Protein 2OF3 (pdb70)

Organism: Caenorhabditis elegans (NCBI:txid6239)

InterPro domains:
  IPR011989 Armadillo-like helical [G3DSA:1.25.10.10] (9-237)
  IPR011989 Armadillo-like helical [G3DSA:1.25.10.10] (296-522)
  IPR011989 Armadillo-like helical [G3DSA:1.25.10.10] (602-867)
  IPR016024 Armadillo-type fold [SSF48371] (21-1162)
  IPR021133 HEAT, type 2 [PS50077] (179-217)
  IPR021133 HEAT, type 2 [PS50077] (464-502)
  IPR034085 TOG domain [SM01349] (5-248)
  IPR034085 TOG domain [SM01349] (291-530)
  IPR034085 TOG domain [SM01349] (636-871)
  IPR045110 XMAP215 [PTHR12609] (581-1414)
  IPR048491 XMAP215/Dis1/CLASP, TOG domain [PF21041] (24-217)
  IPR048491 XMAP215/Dis1/CLASP, TOG domain [PF21041] (309-521)
  IPR048491 XMAP215/Dis1/CLASP, TOG domain [PF21041] (648-842)

Structure (mmCIF, N/CA/C/O backbone):
data_2OF3
#
_entry.id   2OF3
#
_cell.length_a   54.130
_cell.length_b   54.130
_cell.length_c   116.530
_cell.angle_alpha   90.00
_cell.angle_beta   90.00
_cell.angle_gamma   90.00
#
_symmetry.space_group_name_H-M   'P 41'
#
loop_
_entity.id
_entity.type
_entity.pdbx_description
1 polymer ZYG-9
2 water water
#
loop_
_atom_site.group_PDB
_atom_site.id
_atom_site.type_symbol
_atom_site.label_atom_id
_atom_site.label_alt_id
_atom_site.label_comp_id
_atom_site.label_asym_id
_atom_site.label_entity_id
_atom_site.label_seq_id
_atom_site.pdbx_PDB_ins_code
_atom_site.Cartn_x
_atom_site.Cartn_y
_atom_site.Cartn_z
_atom_site.occupancy
_atom_site.B_iso_or_equiv
_atom_site.auth_seq_id
_atom_site.auth_comp_id
_atom_site.auth_asym_id
_atom_site.auth_atom_id
_atom_site.pdbx_PDB_model_num
ATOM 1 N N . ALA A 1 1 ? -17.976 23.753 65.760 1.00 70.93 602 ALA A N 1
ATOM 2 C CA . ALA A 1 1 ? -16.702 24.501 65.966 1.00 69.62 602 ALA A CA 1
ATOM 3 C C . ALA A 1 1 ? -15.573 23.871 65.108 1.00 67.33 602 ALA A C 1
ATOM 4 O O . ALA A 1 1 ? -15.561 22.642 64.944 1.00 67.90 602 ALA A O 1
ATOM 6 N N . GLU A 1 2 ? -14.652 24.675 64.548 1.00 64.01 603 GLU A N 1
ATOM 7 C CA . GLU A 1 2 ? -13.602 24.110 63.650 1.00 60.59 603 GLU A CA 1
ATOM 8 C C . GLU A 1 2 ? -12.305 23.626 64.316 1.00 56.64 603 GLU A C 1
ATOM 9 O O . GLU A 1 2 ? -11.689 24.308 65.165 1.00 56.85 603 GLU A O 1
ATOM 15 N N . LEU A 1 3 ? -11.917 22.417 63.918 1.00 51.38 604 LEU A N 1
ATOM 16 C CA . LEU A 1 3 ? -10.677 21.778 64.348 1.00 45.29 604 LEU A CA 1
ATOM 17 C C . LEU A 1 3 ? -9.495 22.615 63.869 1.00 41.60 604 LEU A C 1
ATOM 18 O O . LEU A 1 3 ? -9.458 23.088 62.716 1.00 41.05 604 LEU A O 1
ATOM 23 N N . LEU A 1 4 ? -8.530 22.806 64.753 1.00 37.15 605 LEU A N 1
ATOM 24 C CA . LEU A 1 4 ? -7.266 23.383 64.386 1.00 34.34 605 LEU A CA 1
ATOM 25 C C .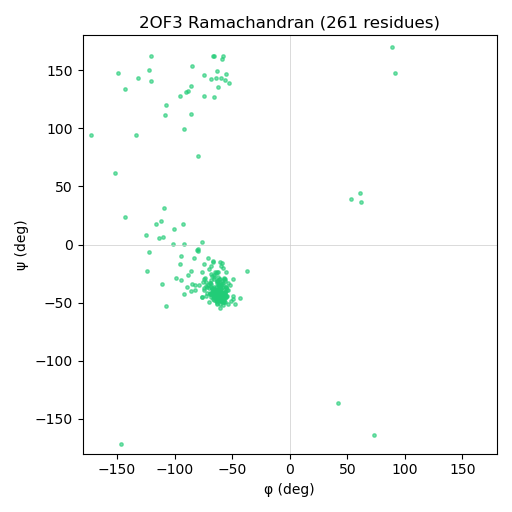 LEU A 1 4 ? -6.525 22.589 63.260 1.00 31.98 605 LEU A C 1
ATOM 26 O O . LEU A 1 4 ? -5.776 23.158 62.448 1.00 30.73 605 LEU A O 1
ATOM 31 N N . LEU A 1 5 ? -6.765 21.274 63.218 1.00 29.47 606 LEU A N 1
ATOM 32 C CA . LEU A 1 5 ? -6.066 20.349 62.335 1.00 26.52 606 LEU A CA 1
ATOM 33 C C . LEU A 1 5 ? -7.080 19.350 61.901 1.00 25.16 606 LEU A C 1
ATOM 34 O O . LEU A 1 5 ? -7.862 18.903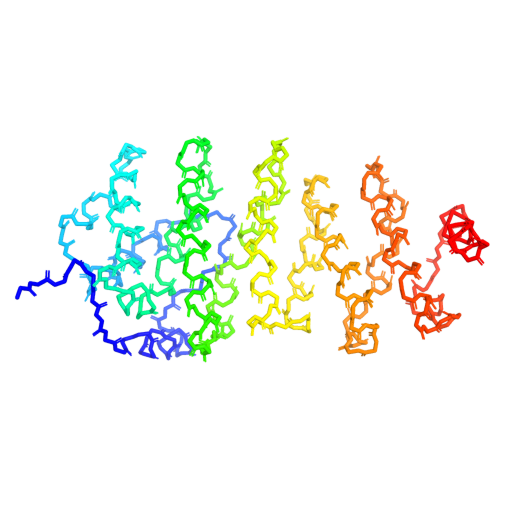 62.719 1.00 24.98 606 LEU A O 1
ATOM 39 N N . SER A 1 6 ? -7.136 19.047 60.604 1.00 23.43 607 SER A N 1
ATOM 40 C CA . SER A 1 6 ? -8.143 18.171 60.031 1.00 23.56 607 SER A CA 1
ATOM 41 C C . SER A 1 6 ? -8.208 16.736 60.601 1.00 24.49 607 SER A C 1
ATOM 42 O O . SER A 1 6 ? -7.247 16.210 61.165 1.00 23.41 607 SER A O 1
ATOM 45 N N . ASP A 1 7 ? -9.346 16.091 60.395 1.00 26.43 608 ASP A N 1
ATOM 46 C CA . ASP A 1 7 ? -9.503 14.693 60.699 1.00 28.85 608 ASP A CA 1
ATOM 47 C C . ASP A 1 7 ? -10.179 14.187 59.427 1.00 28.37 608 ASP A C 1
ATOM 48 O O . ASP A 1 7 ? -11.400 14.299 59.280 1.00 31.44 608 ASP A O 1
ATOM 53 N N . ASN A 1 8 ? -9.404 13.686 58.479 1.00 25.70 609 ASN A N 1
ATOM 54 C CA . ASN A 1 8 ? -9.930 13.143 57.231 1.00 23.79 609 ASN A CA 1
ATOM 55 C C . ASN A 1 8 ? -9.017 11.989 56.814 1.00 23.60 609 ASN A C 1
ATOM 56 O O . ASN A 1 8 ? -8.088 11.600 57.540 1.00 22.51 609 ASN A O 1
ATOM 61 N N . GLU A 1 9 ? -9.215 11.457 55.625 1.00 24.25 610 GLU A N 1
ATOM 62 C CA . GLU A 1 9 ? -8.370 10.372 55.153 1.00 24.77 610 GLU A CA 1
ATOM 63 C C . GLU A 1 9 ? -7.439 10.809 54.032 1.00 23.19 610 GLU A C 1
ATOM 64 O O . GLU A 1 9 ? -7.089 10.007 53.151 1.00 22.44 610 GLU A O 1
ATOM 70 N N . ASP A 1 10 ? -7.019 12.070 54.047 1.00 21.77 611 ASP A N 1
ATOM 71 C CA . ASP A 1 10 ? -6.134 12.554 52.964 1.00 20.81 611 ASP A CA 1
ATOM 72 C C . ASP A 1 10 ? -4.752 11.924 53.017 1.00 20.10 611 ASP A C 1
ATOM 73 O O . ASP A 1 10 ? -4.055 11.954 52.043 1.00 20.07 611 ASP A O 1
ATOM 78 N N . LYS A 1 11 ? -4.347 11.346 54.141 1.00 20.71 612 LYS A N 1
ATOM 79 C CA . LYS A 1 11 ? -3.116 10.523 54.172 1.00 22.04 612 LYS A CA 1
ATOM 80 C C . LYS A 1 11 ? -3.046 9.488 53.072 1.00 22.19 612 LYS A C 1
ATOM 81 O O . LYS A 1 11 ? -1.997 9.301 52.462 1.00 21.64 612 LYS A O 1
ATOM 87 N N . LYS A 1 12 ? -4.138 8.777 52.817 1.00 23.35 613 LYS A N 1
ATOM 88 C CA . LYS A 1 12 ? -4.134 7.800 51.714 1.00 25.09 613 LYS A CA 1
ATOM 89 C C . LYS A 1 12 ? -3.807 8.443 50.352 1.00 22.83 613 LYS A C 1
ATOM 90 O O . LYS A 1 12 ? -3.089 7.829 49.553 1.00 21.61 613 LYS A O 1
ATOM 96 N N . GLN A 1 13 ? -4.369 9.629 50.083 1.00 21.42 614 GLN A N 1
ATOM 97 C CA . GLN A 1 13 ? -4.104 10.403 48.885 1.00 21.05 614 GLN A CA 1
ATOM 98 C C . GLN A 1 13 ? -2.623 10.855 48.826 1.00 19.38 614 GLN A C 1
ATOM 99 O O . GLN A 1 13 ? -2.022 10.787 47.774 1.00 19.43 614 GLN A O 1
ATOM 105 N N . ARG A 1 14 ? -2.031 11.259 49.947 1.00 19.43 615 ARG A N 1
ATOM 106 C CA . ARG A 1 14 ? -0.611 11.662 49.987 1.00 19.18 615 ARG A CA 1
ATOM 107 C C . ARG A 1 14 ? 0.309 10.492 49.728 1.00 19.62 615 ARG A C 1
ATOM 108 O O . ARG A 1 14 ? 1.271 10.667 48.949 1.00 19.76 615 ARG A O 1
ATOM 116 N N . ILE A 1 15 ? 0.032 9.326 50.336 1.00 18.71 616 ILE A N 1
ATOM 117 C CA . ILE A 1 15 ? 0.820 8.114 50.101 1.00 20.75 616 ILE A CA 1
ATOM 118 C C . ILE A 1 15 ? 0.736 7.693 48.627 1.00 21.26 616 ILE A C 1
ATOM 119 O O . ILE A 1 15 ? 1.742 7.391 47.988 1.00 21.51 616 ILE A O 1
ATOM 124 N N . LYS A 1 16 ? -0.462 7.682 48.084 1.00 21.40 617 LYS A N 1
ATOM 125 C CA . LYS A 1 16 ? -0.635 7.347 46.680 1.00 22.31 617 LYS A CA 1
ATOM 126 C C . LYS A 1 16 ? 0.085 8.321 45.730 1.00 22.16 617 LYS A C 1
ATOM 127 O O . LYS A 1 16 ? 0.743 7.864 44.801 1.00 21.57 617 LYS A O 1
ATOM 133 N N . GLU A 1 17 ? -0.017 9.640 45.956 1.00 20.76 618 GLU A N 1
ATOM 134 C CA . GLU A 1 17 ? 0.668 10.635 45.118 1.00 20.78 618 GLU A CA 1
ATOM 135 C C . GLU A 1 17 ? 2.170 10.461 45.170 1.00 20.02 618 GLU A C 1
ATOM 136 O O . GLU A 1 17 ? 2.810 10.590 44.151 1.00 20.17 618 GLU A O 1
ATOM 142 N N . GLU A 1 18 ? 2.743 10.107 46.326 1.00 18.75 619 GLU A N 1
ATOM 143 C CA . GLU A 1 18 ? 4.179 9.842 46.421 1.00 19.32 619 GLU A CA 1
ATOM 144 C C . GLU A 1 18 ? 4.563 8.593 45.591 1.00 18.81 619 GLU A C 1
ATOM 145 O O . GLU A 1 18 ? 5.583 8.593 44.855 1.00 17.79 619 GLU A O 1
ATOM 151 N N . LYS A 1 19 ? 3.756 7.532 45.705 1.00 19.10 620 LYS A N 1
ATOM 152 C CA . LYS A 1 19 ? 4.014 6.320 44.900 1.00 19.88 620 LYS A CA 1
ATOM 153 C C . LYS A 1 19 ? 3.894 6.584 43.379 1.00 19.79 620 LYS A C 1
ATOM 154 O O . LYS A 1 19 ? 4.602 5.941 42.553 1.00 20.29 620 LYS A O 1
ATOM 160 N N . GLN A 1 20 ? 3.016 7.508 43.015 1.00 19.12 621 GLN A N 1
ATOM 161 C CA . GLN A 1 20 ? 2.807 7.969 41.638 1.00 20.52 621 GLN A CA 1
ATOM 162 C C . GLN A 1 20 ? 3.882 8.902 41.150 1.00 21.56 621 GLN A C 1
ATOM 163 O O . GLN A 1 20 ? 3.813 9.340 39.987 1.00 22.44 621 GLN A O 1
ATOM 169 N N . LEU A 1 21 ? 4.890 9.153 41.997 1.00 20.76 622 LEU A N 1
ATOM 170 C CA . LEU A 1 21 ? 6.007 10.068 41.713 1.00 22.21 622 LEU A CA 1
ATOM 171 C C . LEU A 1 21 ? 5.525 11.481 41.490 1.00 21.82 622 LEU A C 1
ATOM 172 O O . LEU A 1 21 ? 6.088 12.226 40.679 1.00 24.45 622 LEU A O 1
ATOM 177 N N . LYS A 1 22 ? 4.511 11.869 42.248 1.00 21.35 623 LYS A N 1
ATOM 178 C CA . LYS A 1 22 ? 3.936 13.181 42.173 1.00 21.90 623 LYS A CA 1
ATOM 179 C C . LYS A 1 22 ? 4.175 13.984 43.462 1.00 21.49 623 LYS A C 1
ATOM 180 O O . LYS A 1 22 ? 3.632 15.079 43.636 1.00 22.32 623 LYS A O 1
ATOM 186 N N . LEU A 1 23 ? 4.948 13.409 44.380 1.00 21.33 624 LEU A N 1
ATOM 187 C CA . LEU A 1 23 ? 5.508 14.128 45.525 1.00 20.97 624 LEU A CA 1
ATOM 188 C C . LEU A 1 23 ? 6.969 13.791 45.587 1.00 21.02 624 LEU A C 1
ATOM 189 O O . LEU A 1 23 ? 7.353 12.643 45.299 1.00 21.57 624 LEU A O 1
ATOM 194 N N . VAL A 1 24 ? 7.798 14.770 45.962 1.00 21.58 625 VAL A N 1
ATOM 195 C CA . VAL A 1 24 ? 9.218 14.544 46.141 1.00 21.49 625 VAL A CA 1
ATOM 196 C C . VAL A 1 24 ? 9.406 13.769 47.444 1.00 22.03 625 VAL A C 1
ATOM 197 O O . VAL A 1 24 ? 8.641 13.976 48.422 1.00 21.12 625 VAL A O 1
ATOM 201 N N . LYS A 1 25 ? 10.413 12.901 47.452 1.00 20.00 626 LYS A N 1
ATOM 202 C CA . LYS A 1 25 ? 10.635 11.972 48.546 1.00 20.00 626 LYS A CA 1
ATOM 203 C C . LYS A 1 25 ? 11.450 12.627 49.652 1.00 20.00 626 LYS A C 1
ATOM 204 O O . LYS A 1 25 ? 12.434 13.321 49.395 1.00 23.57 626 LYS A O 1
ATOM 210 N N . TRP A 1 26 ? 11.022 12.394 50.884 1.00 22.71 627 TRP A N 1
ATOM 211 C CA . TRP A 1 26 ? 11.607 13.018 52.053 1.00 22.01 627 TRP A CA 1
ATOM 212 C C . TRP A 1 26 ? 12.892 12.261 52.400 1.00 22.39 627 TRP A C 1
ATOM 213 O O . TRP A 1 26 ? 12.944 11.418 53.327 1.00 23.39 627 TRP A O 1
ATOM 224 N N . ASN A 1 27 ? 13.940 12.525 51.622 1.00 23.21 628 ASN A N 1
ATOM 225 C CA . ASN A 1 27 ? 15.171 11.716 51.683 1.00 24.01 628 ASN A CA 1
ATOM 226 C C . ASN A 1 27 ? 16.410 12.589 51.487 1.00 24.25 628 ASN A C 1
ATOM 227 O O . ASN A 1 27 ? 17.468 12.084 51.101 1.00 25.32 628 ASN A O 1
ATOM 232 N N . PHE A 1 28 ? 16.275 13.880 51.779 1.00 24.67 629 PHE A N 1
ATOM 233 C CA . PHE A 1 28 ? 17.371 14.827 51.705 1.00 26.20 629 PHE A CA 1
ATOM 234 C C . PHE A 1 28 ? 18.479 14.564 52.733 1.00 27.92 629 PHE A C 1
ATOM 235 O O . PHE A 1 28 ? 18.265 13.888 53.732 1.00 28.24 629 PHE A O 1
ATOM 243 N N . GLN A 1 29 ? 19.652 15.143 52.505 1.00 29.61 630 GLN A N 1
ATOM 244 C CA . GLN A 1 29 ? 20.721 15.099 53.462 1.00 30.88 630 GLN A CA 1
ATOM 245 C C . GLN A 1 29 ? 20.513 16.221 54.446 1.00 30.36 630 GLN A C 1
ATOM 246 O O . GLN A 1 29 ? 20.879 16.112 55.605 1.00 28.99 630 GLN A O 1
ATOM 252 N N . ALA A 1 30 ? 19.969 17.329 53.960 1.00 30.46 631 ALA A N 1
ATOM 253 C CA . ALA A 1 30 ? 19.620 18.463 54.794 1.00 30.33 631 ALA A CA 1
ATOM 254 C C . ALA A 1 30 ? 18.415 19.090 54.100 1.00 29.70 631 ALA A C 1
ATOM 255 O O . ALA A 1 30 ? 18.305 18.992 52.876 1.00 30.00 631 ALA A O 1
ATOM 257 N N . PRO A 1 31 ? 17.482 19.681 54.868 1.00 28.99 632 PRO A N 1
ATOM 258 C CA . PRO A 1 31 ? 16.234 20.210 54.259 1.00 28.55 632 PRO A CA 1
ATOM 259 C C . PRO A 1 31 ? 16.508 21.224 53.142 1.00 29.27 632 PRO A C 1
ATOM 260 O O . PRO A 1 31 ? 17.454 21.991 53.242 1.00 28.56 632 PRO A O 1
ATOM 264 N N . THR A 1 32 ? 15.719 21.197 52.072 1.00 28.80 633 THR A N 1
ATOM 265 C CA . THR A 1 32 ? 15.871 22.137 50.963 1.00 27.86 633 THR A CA 1
ATOM 266 C C . THR A 1 32 ? 14.581 22.932 50.804 1.00 27.71 633 THR A C 1
ATOM 267 O O . THR A 1 32 ? 13.525 22.531 51.325 1.00 27.69 633 THR A O 1
ATOM 271 N N . ASP A 1 33 ? 14.628 24.063 50.102 1.00 26.09 634 ASP A N 1
ATOM 272 C CA . ASP A 1 33 ? 13.428 24.883 49.912 1.00 25.65 634 ASP A CA 1
ATOM 273 C C . ASP A 1 33 ? 12.344 24.033 49.285 1.00 24.32 634 ASP A C 1
ATOM 274 O O . ASP A 1 33 ? 11.178 24.178 49.629 1.00 23.47 634 ASP A O 1
ATOM 279 N N . GLU A 1 34 ? 12.717 23.152 48.369 1.00 23.68 635 GLU A N 1
ATOM 280 C CA . GLU A 1 34 ? 11.720 22.335 47.672 1.00 24.73 635 GLU A CA 1
ATOM 281 C C . GLU A 1 34 ? 10.879 21.432 48.597 1.00 22.70 635 GLU A C 1
ATOM 282 O O . GLU A 1 34 ? 9.659 21.292 48.437 1.00 21.37 635 GLU A O 1
ATOM 288 N N . HIS A 1 35 ? 11.552 20.795 49.554 1.00 22.18 636 HIS A N 1
ATOM 289 C CA . HIS A 1 35 ? 10.886 19.927 50.521 1.00 21.10 636 HIS A CA 1
ATOM 290 C C . HIS A 1 35 ? 9.999 20.745 51.485 1.00 21.46 636 HIS A C 1
ATOM 291 O O . HIS A 1 35 ? 8.865 20.366 51.743 1.00 20.50 636 HIS A O 1
ATOM 298 N N . ILE A 1 36 ? 10.514 21.862 52.002 1.00 22.19 637 ILE A N 1
ATOM 299 C CA . ILE A 1 36 ? 9.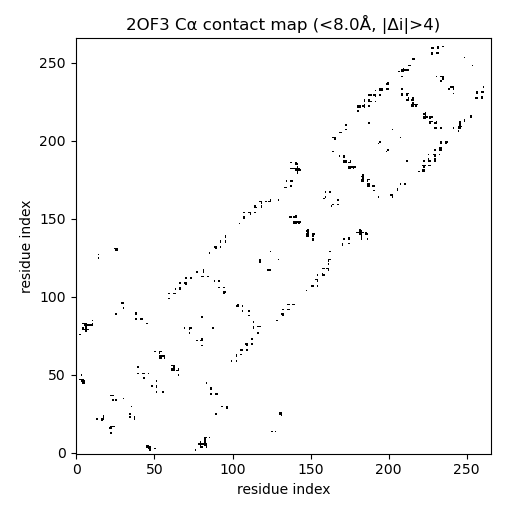750 22.709 52.910 1.00 23.14 637 ILE A CA 1
ATOM 300 C C . ILE A 1 36 ? 8.516 23.263 52.215 1.00 22.46 637 ILE A C 1
ATOM 301 O O . ILE A 1 36 ? 7.435 23.275 52.819 1.00 21.82 637 ILE A O 1
ATOM 306 N N . SER A 1 37 ? 8.654 23.721 50.966 1.00 21.39 638 SER A N 1
ATOM 307 C CA . SER A 1 37 ? 7.451 24.288 50.258 1.00 21.89 638 SER A CA 1
ATOM 308 C C . SER A 1 37 ? 6.421 23.202 50.031 1.00 20.45 638 SER A C 1
ATOM 309 O O . SER A 1 37 ? 5.221 23.493 50.104 1.00 19.98 638 SER A O 1
ATOM 312 N N . GLN A 1 38 ? 6.869 21.981 49.696 1.00 19.03 639 GLN A N 1
ATOM 313 C CA . GLN A 1 38 ? 5.907 20.875 49.480 1.00 18.50 639 GLN A CA 1
ATOM 314 C C . GLN A 1 38 ? 5.156 20.598 50.798 1.00 17.96 639 GLN A C 1
ATOM 315 O O . GLN A 1 38 ? 3.926 20.445 50.806 1.00 17.95 639 GLN A O 1
ATOM 321 N N . LEU A 1 39 ? 5.893 20.488 51.895 1.00 18.54 640 LEU A N 1
ATOM 322 C CA . LEU A 1 39 ? 5.250 20.253 53.195 1.00 19.60 640 LEU A CA 1
ATOM 323 C C . LEU A 1 39 ? 4.269 21.336 53.570 1.00 20.18 640 LEU A C 1
ATOM 324 O O . LEU A 1 39 ? 3.162 21.055 54.034 1.00 19.68 640 LEU A O 1
ATOM 329 N N . GLN A 1 40 ? 4.661 22.596 53.358 1.00 21.01 641 GLN A N 1
ATOM 330 C CA . GLN A 1 40 ? 3.777 23.719 53.647 1.00 22.90 641 GLN A CA 1
ATOM 331 C C . GLN A 1 40 ? 2.496 23.723 52.826 1.00 21.68 641 GLN A C 1
ATOM 332 O O . GLN A 1 40 ? 1.460 24.011 53.346 1.00 22.90 641 GLN A O 1
ATOM 338 N N . THR A 1 41 ? 2.549 23.371 51.543 1.00 22.32 642 THR A N 1
ATOM 339 C CA . THR A 1 41 ? 1.362 23.173 50.706 1.00 21.31 642 THR A CA 1
ATOM 340 C C . THR A 1 41 ? 0.506 22.044 51.226 1.00 20.94 642 THR A C 1
ATOM 341 O O . THR A 1 41 ? -0.708 22.203 51.324 1.00 21.70 642 THR A O 1
ATOM 345 N N . LEU A 1 42 ? 1.102 20.908 51.559 1.00 20.73 643 LEU A N 1
ATOM 346 C CA . LEU A 1 42 ? 0.298 19.746 52.039 1.00 21.14 643 LEU A CA 1
ATOM 347 C C . LEU A 1 42 ? -0.352 20.059 53.396 1.00 20.85 643 LEU A C 1
ATOM 348 O O . LEU A 1 42 ? -1.527 19.745 53.643 1.00 21.21 643 LEU A O 1
ATOM 353 N N . LEU A 1 43 ? 0.406 20.673 54.280 1.00 20.68 644 LEU A N 1
ATOM 354 C CA . LEU A 1 43 ? -0.136 20.989 55.601 1.00 21.50 644 LEU A CA 1
ATOM 355 C C . LEU A 1 43 ? -1.156 22.152 55.521 1.00 21.75 644 LEU A C 1
ATOM 356 O O . LEU A 1 43 ? -2.142 22.181 56.281 1.00 20.17 644 LEU A O 1
ATOM 361 N N . GLY A 1 44 ? -0.939 23.080 54.575 1.00 20.86 645 GLY A N 1
ATOM 362 C CA . GLY A 1 44 ? -1.905 24.142 54.326 1.00 21.35 645 GLY A CA 1
ATOM 363 C C . GLY A 1 44 ? -3.283 23.657 53.982 1.00 22.85 645 GLY A C 1
ATOM 364 O O . GLY A 1 44 ? -4.265 24.342 54.287 1.00 24.44 645 GLY A O 1
ATOM 365 N N . ASN A 1 45 ? -3.386 22.474 53.380 1.00 22.12 646 ASN A N 1
ATOM 366 C CA . ASN A 1 45 ? -4.693 21.883 53.072 1.00 22.82 646 ASN A CA 1
ATOM 367 C C . ASN A 1 45 ? -5.343 21.224 54.297 1.00 22.33 646 ASN A C 1
ATOM 368 O O . ASN A 1 45 ? -6.479 20.741 54.196 1.00 23.17 646 ASN A O 1
ATOM 373 N N . GLN A 1 46 ? -4.639 21.187 55.437 1.00 22.77 647 GLN A N 1
ATOM 374 C CA . GLN A 1 46 ? -5.081 20.429 56.649 1.00 22.45 647 GLN A CA 1
ATOM 375 C C . GLN A 1 46 ? -5.212 21.248 57.950 1.00 22.94 647 GLN A C 1
ATOM 376 O O . GLN A 1 46 ? -5.941 20.874 58.851 1.00 23.30 647 GLN A O 1
ATOM 382 N N . ALA A 1 47 ? -4.511 22.373 58.023 1.00 23.87 648 ALA A N 1
ATOM 383 C CA . ALA A 1 47 ? -4.340 23.164 59.222 1.00 24.80 648 ALA A CA 1
ATOM 384 C C . ALA A 1 47 ? -4.872 24.599 59.018 1.00 26.36 648 ALA A C 1
ATOM 385 O O . ALA A 1 47 ? -4.655 25.222 57.978 1.00 25.91 648 ALA A O 1
ATOM 387 N N . LYS A 1 48 ? -5.516 25.133 60.053 1.00 28.51 649 LYS A N 1
ATOM 388 C CA . LYS A 1 48 ? -5.845 26.564 60.139 1.00 31.51 649 LYS A CA 1
ATOM 389 C C . LYS A 1 48 ? -4.605 27.487 59.979 1.00 30.58 649 LYS A C 1
ATOM 390 O O . LYS A 1 48 ? -3.489 27.183 60.457 1.00 29.24 649 LYS A O 1
ATOM 396 N N . VAL A 1 49 ? -4.824 28.659 59.380 1.00 31.10 650 VAL A N 1
ATOM 397 C CA . VAL A 1 49 ? -3.711 29.550 59.082 1.00 31.77 650 VAL A CA 1
ATOM 398 C C . VAL A 1 49 ? -2.994 29.987 60.330 1.00 30.83 650 VAL A C 1
ATOM 399 O O . VAL A 1 49 ? -1.791 30.212 60.279 1.00 31.49 650 VAL A O 1
ATOM 403 N N . SER A 1 50 ? -3.679 30.084 61.473 1.00 30.10 651 SER A N 1
ATOM 404 C CA . SER A 1 50 ? -2.947 30.479 62.702 1.00 29.87 651 SER A CA 1
ATOM 405 C C . SER A 1 50 ? -1.991 29.430 63.170 1.00 29.24 651 SER A C 1
ATOM 406 O O . SER A 1 50 ? -0.920 29.774 63.674 1.00 29.64 651 SER A O 1
ATOM 409 N N . LEU A 1 51 ? -2.340 28.139 63.030 1.00 28.32 652 LEU A N 1
ATOM 410 C CA . LEU A 1 51 ? -1.307 27.084 63.224 1.00 27.09 652 LEU A CA 1
ATOM 411 C C . LEU A 1 51 ? -0.228 27.142 62.149 1.00 26.02 652 LEU A C 1
ATOM 412 O O . LEU A 1 51 ? 0.964 27.067 62.454 1.00 25.39 652 LEU A O 1
ATOM 417 N N . MET A 1 52 ? -0.635 27.303 60.890 1.00 26.39 653 MET A N 1
ATOM 418 C CA . MET A 1 52 ? 0.328 27.431 59.790 1.00 27.00 653 MET A CA 1
ATOM 419 C C . MET A 1 52 ? 1.339 28.547 59.996 1.00 29.18 653 MET A C 1
ATOM 420 O O . MET A 1 52 ? 2.555 28.362 59.715 1.00 29.22 653 MET A O 1
ATOM 425 N N . SER A 1 53 ? 0.871 29.729 60.442 1.00 29.77 654 SER A N 1
ATOM 426 C CA . SER A 1 53 ? 1.801 30.854 60.714 1.00 31.76 654 SER A CA 1
ATOM 427 C C . SER A 1 53 ? 2.824 30.522 61.744 1.00 31.15 654 SER A C 1
ATOM 428 O O . SER A 1 53 ? 3.943 30.993 61.641 1.00 32.43 654 SER A O 1
ATOM 431 N N . GLN A 1 54 ? 2.465 29.711 62.747 1.00 32.05 655 GLN A N 1
ATOM 432 C CA . GLN A 1 54 ? 3.452 29.333 63.779 1.00 32.18 655 GLN A CA 1
ATOM 433 C C . GLN A 1 54 ? 4.423 28.281 63.255 1.00 31.59 655 GLN A C 1
ATOM 434 O O . GLN A 1 54 ? 5.642 28.369 63.470 1.00 32.05 655 GLN A O 1
ATOM 440 N N . LEU A 1 55 ? 3.858 27.275 62.583 1.00 30.03 656 LEU A N 1
ATOM 441 C CA . LEU A 1 55 ? 4.624 26.152 62.034 1.00 30.09 656 LEU A CA 1
ATOM 442 C C . LEU A 1 55 ? 5.713 26.638 61.110 1.00 30.52 656 LEU A C 1
ATOM 443 O O . LEU A 1 55 ? 6.812 26.125 61.138 1.00 30.06 656 LEU A O 1
ATOM 448 N N . PHE A 1 56 ? 5.451 27.626 60.287 1.00 32.02 657 PHE A N 1
ATOM 449 C CA . PHE A 1 56 ? 6.461 28.080 59.360 1.00 34.59 657 PHE A CA 1
ATOM 450 C C . PHE A 1 56 ? 7.058 29.477 59.581 1.00 38.63 657 PHE A C 1
ATOM 451 O O . PHE A 1 56 ? 7.615 30.065 58.691 1.00 37.89 657 PHE A O 1
ATOM 459 N N . HIS A 1 57 ? 6.925 29.993 60.784 1.00 42.97 658 HIS A N 1
ATOM 460 C CA . HIS A 1 57 ? 7.834 30.995 61.303 1.00 47.53 658 HIS A CA 1
ATOM 461 C C . HIS A 1 57 ? 9.249 30.559 61.335 1.00 49.71 658 HIS A C 1
ATOM 462 O O . HIS A 1 57 ? 9.553 29.403 61.292 1.00 52.39 658 HIS A O 1
ATOM 469 N N . LYS A 1 58 ? 10.115 31.530 61.439 1.00 51.91 659 LYS A N 1
ATOM 470 C CA . LYS A 1 58 ? 11.511 31.384 61.805 1.00 53.68 659 LYS A CA 1
ATOM 471 C C . LYS A 1 58 ? 11.711 31.092 63.283 1.00 54.31 659 LYS A C 1
ATOM 472 O O . LYS A 1 58 ? 12.658 30.437 63.671 1.00 55.15 659 LYS A O 1
ATOM 478 N N . ASP A 1 59 ? 10.790 31.570 64.093 1.00 54.16 660 ASP A N 1
ATOM 479 C CA . ASP A 1 59 ? 11.077 32.023 65.407 1.00 53.53 660 ASP A CA 1
ATOM 480 C C . ASP A 1 59 ? 10.881 30.859 66.344 1.00 52.67 660 ASP A C 1
ATOM 481 O O . ASP A 1 59 ? 9.805 30.522 66.744 1.00 52.45 660 ASP A O 1
ATOM 486 N N . PHE A 1 60 ? 11.964 30.230 66.710 1.00 52.07 661 PHE A N 1
ATOM 487 C CA . PHE A 1 60 ? 11.830 29.014 67.527 1.00 50.76 661 PHE A CA 1
ATOM 488 C C . PHE A 1 60 ? 10.674 29.190 68.512 1.00 49.25 661 PHE A C 1
ATOM 489 O O . PHE A 1 60 ? 10.103 28.184 68.990 1.00 48.96 661 PHE A O 1
ATOM 497 N N . LYS A 1 61 ? 10.342 30.467 68.800 1.00 46.56 662 LYS A N 1
ATOM 498 C CA . LYS A 1 61 ? 9.391 30.814 69.863 1.00 44.05 662 LYS A CA 1
ATOM 499 C C . LYS A 1 61 ? 8.030 30.291 69.469 1.00 41.20 662 LYS A C 1
ATOM 500 O O . LYS A 1 61 ? 7.192 30.032 70.310 1.00 41.04 662 LYS A O 1
ATOM 506 N N . GLN A 1 62 ? 7.757 30.180 68.186 1.00 39.66 663 GLN A N 1
ATOM 507 C CA . GLN A 1 62 ? 6.507 30.506 67.555 1.00 37.39 663 GLN A CA 1
ATOM 508 C C . GLN A 1 62 ? 6.269 28.963 67.283 1.00 34.91 663 GLN A C 1
ATOM 509 O O . GLN A 1 62 ? 5.145 28.448 67.314 1.00 33.24 663 GLN A O 1
ATOM 515 N N . HIS A 1 63 ? 7.367 28.238 67.038 1.00 32.78 664 HIS A N 1
ATOM 516 C CA . HIS A 1 63 ? 7.346 26.751 67.015 1.00 31.85 664 HIS A CA 1
ATOM 517 C C . HIS A 1 63 ? 6.878 26.147 68.336 1.00 31.60 664 HIS A C 1
ATOM 518 O O . HIS A 1 63 ? 6.121 25.193 68.322 1.00 32.51 664 HIS A O 1
ATOM 525 N N . LEU A 1 64 ? 7.328 26.676 69.476 1.00 31.44 665 LEU A N 1
ATOM 526 C CA . LEU A 1 64 ? 6.897 26.175 70.791 1.00 30.72 665 LEU A CA 1
ATOM 527 C C . LEU A 1 64 ? 5.423 26.350 70.938 1.00 29.41 665 LEU A C 1
ATOM 528 O O . LEU A 1 64 ? 4.779 25.533 71.558 1.00 29.54 665 LEU A O 1
ATOM 533 N N . ALA A 1 65 ? 4.880 27.413 70.354 1.00 29.17 666 ALA A N 1
ATOM 534 C CA . ALA A 1 65 ? 3.440 27.681 70.457 1.00 28.75 666 ALA A CA 1
ATOM 535 C C . ALA A 1 65 ? 2.665 26.679 69.624 1.00 27.99 666 ALA A C 1
ATOM 536 O O . ALA A 1 65 ? 1.593 26.188 70.041 1.00 28.24 666 ALA A O 1
ATOM 538 N N . ALA A 1 66 ? 3.179 26.381 68.428 1.00 27.10 667 ALA A N 1
ATOM 539 C CA . ALA A 1 66 ? 2.565 25.364 67.587 1.00 25.87 667 ALA A CA 1
ATOM 540 C C . ALA A 1 66 ? 2.637 24.005 68.307 1.00 25.66 667 ALA A C 1
ATOM 541 O O . ALA A 1 66 ? 1.641 23.285 68.382 1.00 25.62 667 ALA A O 1
ATOM 543 N N . LEU A 1 67 ? 3.799 23.649 68.848 1.00 25.35 668 LEU A N 1
ATOM 544 C CA . LEU A 1 67 ? 3.961 22.392 69.573 1.00 26.33 668 LEU A CA 1
ATOM 545 C C . LEU A 1 67 ? 2.983 22.180 70.764 1.00 27.72 668 LEU A C 1
ATOM 546 O O . LEU A 1 67 ? 2.461 21.065 70.979 1.00 26.41 668 LEU A O 1
ATOM 551 N N . ASP A 1 68 ? 2.753 23.249 71.529 1.00 28.32 669 ASP A N 1
ATOM 552 C CA . ASP A 1 68 ? 1.801 23.236 72.611 1.00 30.07 669 ASP A CA 1
ATOM 553 C C . ASP A 1 68 ? 0.361 22.970 72.118 1.00 29.53 669 ASP A C 1
ATOM 554 O O . ASP A 1 68 ? -0.362 22.133 72.662 1.00 29.99 669 ASP A O 1
ATOM 559 N N . SER A 1 69 ? -0.063 23.672 71.074 1.00 29.27 670 SER A N 1
ATOM 560 C CA . SER A 1 69 ? -1.356 23.421 70.487 1.00 29.69 670 SER A CA 1
ATOM 561 C C . SER A 1 69 ? -1.455 21.981 69.996 1.00 28.52 670 SER A C 1
ATOM 562 O O . SER A 1 69 ? -2.524 21.367 70.101 1.00 29.35 670 SER A O 1
ATOM 565 N N . LEU A 1 70 ? -0.379 21.476 69.391 1.00 26.37 671 LEU A N 1
ATOM 566 C CA . LEU A 1 70 ? -0.431 20.144 68.748 1.00 25.35 671 LEU A CA 1
ATOM 567 C C . LEU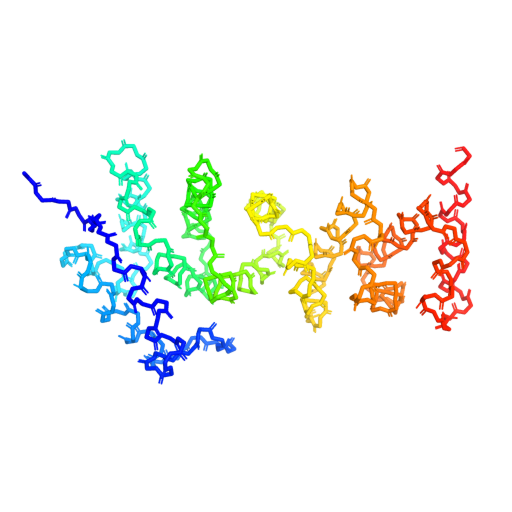 A 1 70 ? -0.467 19.068 69.831 1.00 25.22 671 LEU A C 1
ATOM 568 O O . LEU A 1 70 ? -1.252 18.091 69.746 1.00 25.22 671 LEU A O 1
ATOM 573 N N . VAL A 1 71 ? 0.377 19.233 70.855 1.00 27.32 672 VAL A N 1
ATOM 574 C CA . VAL A 1 71 ? 0.402 18.261 71.982 1.00 29.25 672 VAL A CA 1
ATOM 575 C C . VAL A 1 71 ? -0.968 18.189 72.690 1.00 29.62 672 VAL A C 1
ATOM 576 O O . VAL A 1 71 ? -1.442 17.099 72.998 1.00 29.60 672 VAL A O 1
ATOM 580 N N . ARG A 1 72 ? -1.642 19.330 72.838 1.00 30.56 673 ARG A N 1
ATOM 581 C CA . ARG A 1 72 ? -2.978 19.358 73.453 1.00 31.71 673 ARG A CA 1
ATOM 582 C C . ARG A 1 72 ? -4.051 18.642 72.663 1.00 30.67 673 ARG A C 1
ATOM 583 O O . ARG A 1 72 ? -5.034 18.152 73.273 1.00 30.85 673 ARG A O 1
ATOM 591 N N . LEU A 1 73 ? -3.894 18.537 71.328 1.00 28.78 674 LEU A N 1
ATOM 592 C CA . LEU A 1 73 ? -4.848 17.755 70.514 1.00 26.85 674 LEU A CA 1
ATOM 593 C C . LEU A 1 73 ? -4.883 16.295 70.873 1.00 25.64 674 LEU A C 1
ATOM 594 O O . LEU A 1 73 ? -5.876 15.648 70.682 1.00 25.55 674 LEU A O 1
ATOM 599 N N . ALA A 1 74 ? -3.796 15.746 71.376 1.00 27.87 675 ALA A N 1
ATOM 600 C CA . ALA A 1 74 ? -3.830 14.378 71.922 1.00 29.85 675 ALA A CA 1
ATOM 601 C C . ALA A 1 74 ? -5.000 14.148 72.908 1.00 32.10 675 ALA A C 1
ATOM 602 O O . ALA A 1 74 ? -5.502 13.016 73.016 1.00 32.22 675 ALA A O 1
ATOM 604 N N . ASP A 1 75 ? -5.431 15.207 73.616 1.00 33.16 676 ASP A N 1
ATOM 605 C CA . ASP A 1 75 ? -6.548 15.118 74.565 1.00 34.63 676 ASP A CA 1
ATOM 606 C C . ASP A 1 75 ? -7.840 15.454 73.882 1.00 33.67 676 ASP A C 1
ATOM 607 O O . ASP A 1 75 ? -8.831 14.775 74.081 1.00 35.66 676 ASP A O 1
ATOM 612 N N . THR A 1 76 ? -7.839 16.489 73.053 1.00 32.48 677 THR A N 1
ATOM 613 C CA . THR A 1 76 ? -9.077 17.041 72.520 1.00 30.98 677 THR A CA 1
ATOM 614 C C . THR A 1 76 ? -9.416 16.562 71.102 1.00 31.25 677 THR A C 1
ATOM 615 O O . THR A 1 76 ? -10.591 16.495 70.728 1.00 31.15 677 THR A O 1
ATOM 619 N N . SER A 1 77 ? -8.401 16.237 70.290 1.00 29.89 678 SER A N 1
ATOM 620 C CA . SER A 1 77 ? -8.707 15.762 68.931 1.00 27.94 678 SER A CA 1
ATOM 621 C C . SER A 1 77 ? -7.613 14.831 68.430 1.00 26.43 678 SER A C 1
ATOM 622 O O . SER A 1 77 ? -6.938 15.150 67.444 1.00 25.44 678 SER A O 1
ATOM 625 N N . PRO A 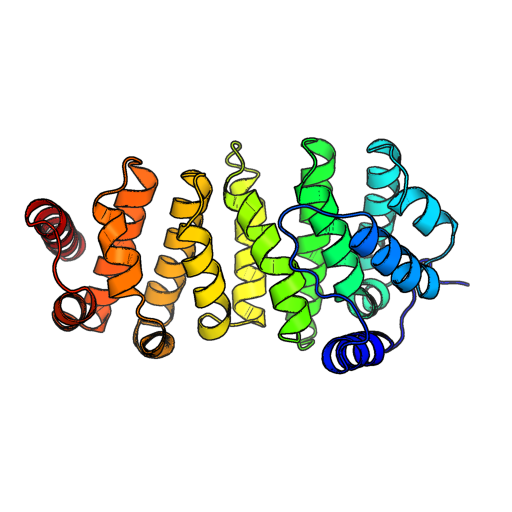1 78 ? -7.407 13.684 69.131 1.00 25.32 679 PRO A N 1
ATOM 626 C CA . PRO A 1 78 ? -6.337 12.753 68.723 1.00 24.22 679 PRO A CA 1
ATOM 627 C C . PRO A 1 78 ? -6.429 12.250 67.265 1.00 22.95 679 PRO A C 1
ATOM 628 O O . PRO A 1 78 ? -5.388 12.010 66.658 1.00 21.96 679 PRO A O 1
ATOM 632 N N . ARG A 1 79 ? -7.621 12.139 66.700 1.00 22.66 680 ARG A N 1
ATOM 633 C CA . ARG A 1 79 ? -7.763 11.727 65.278 1.00 24.10 680 ARG A CA 1
ATOM 634 C C . ARG A 1 79 ? -7.161 12.731 64.315 1.00 23.59 680 ARG A C 1
ATOM 635 O O . ARG A 1 79 ? -6.782 12.333 63.199 1.00 23.38 680 ARG A O 1
ATOM 643 N N . SER A 1 80 ? -7.052 13.996 64.741 1.00 23.22 681 SER A N 1
ATOM 644 C CA . SER A 1 80 ? -6.329 15.030 63.969 1.00 22.80 681 SER A CA 1
ATOM 645 C C . SER A 1 80 ? -4.862 14.749 63.851 1.00 22.10 681 SER A C 1
ATOM 646 O O . SER A 1 80 ? -4.305 14.872 62.762 1.00 21.45 681 SER A O 1
ATOM 649 N N . LEU A 1 81 ? -4.224 14.384 64.960 1.00 21.98 682 LEU A N 1
ATOM 650 C CA . LEU A 1 81 ? -2.828 13.979 64.960 1.00 22.00 682 LEU A CA 1
ATOM 651 C C . LEU A 1 81 ? -2.606 12.723 64.123 1.00 23.22 682 LEU A C 1
ATOM 652 O O . LEU A 1 81 ? -1.625 12.692 63.384 1.00 22.80 682 LEU A O 1
ATOM 657 N N . LEU A 1 82 ? -3.476 11.697 64.252 1.00 22.67 683 LEU A N 1
ATOM 658 C CA . LEU A 1 82 ? -3.390 10.488 63.431 1.00 22.97 683 LEU A CA 1
ATOM 659 C C . LEU A 1 82 ? -3.561 10.748 61.919 1.00 22.02 683 LEU A C 1
ATOM 660 O O . LEU A 1 82 ? -2.759 10.230 61.101 1.00 20.32 683 LEU A O 1
ATOM 665 N N . SER A 1 83 ? -4.595 11.529 61.560 1.00 20.72 684 SER A N 1
ATOM 666 C CA . SER A 1 83 ? -4.914 11.821 60.155 1.00 21.39 684 SER A CA 1
ATOM 667 C C . SER A 1 83 ? -3.734 12.494 59.465 1.00 20.46 684 SER A C 1
ATOM 668 O O . SER A 1 83 ? -3.539 12.319 58.268 1.00 20.43 684 SER A O 1
ATOM 671 N N . ASN A 1 84 ? -2.965 13.255 60.233 1.00 18.89 685 ASN A N 1
ATOM 672 C CA . ASN A 1 84 ? -1.873 14.092 59.722 1.00 19.32 685 ASN A CA 1
ATOM 673 C C . ASN A 1 84 ? -0.503 13.679 60.217 1.00 18.11 685 ASN A C 1
ATOM 674 O O . ASN A 1 84 ? 0.443 14.445 60.105 1.00 18.48 685 ASN A O 1
ATOM 679 N N . SER A 1 85 ? -0.396 12.453 60.723 1.00 17.29 686 SER A N 1
ATOM 680 C CA . SER A 1 85 ? 0.829 11.964 61.352 1.00 18.42 686 SER A CA 1
ATOM 681 C C . SER A 1 85 ? 2.016 12.063 60.424 1.00 18.45 686 SER A C 1
ATOM 682 O O . SER A 1 85 ? 3.116 12.474 60.852 1.00 18.99 686 SER A O 1
ATOM 685 N N . ASP A 1 86 ? 1.822 11.716 59.162 1.00 18.40 687 ASP A N 1
ATOM 686 C CA . ASP A 1 86 ? 2.910 11.772 58.199 1.00 18.10 687 ASP A CA 1
ATOM 687 C C . ASP A 1 86 ? 3.459 13.201 58.041 1.00 18.25 687 ASP A C 1
ATOM 688 O O . ASP A 1 86 ? 4.666 13.393 57.965 1.00 19.35 687 ASP A O 1
ATOM 693 N N . LEU A 1 87 ? 2.598 14.200 58.030 1.00 16.70 688 LEU A N 1
ATOM 694 C CA . LEU A 1 87 ? 3.029 15.599 57.810 1.00 17.86 688 LEU A CA 1
ATOM 695 C C . LEU A 1 87 ? 3.606 16.178 59.062 1.00 17.13 688 LEU A C 1
ATOM 696 O O . LEU A 1 87 ? 4.547 16.972 58.997 1.00 18.44 688 LEU A O 1
ATOM 701 N N . LEU A 1 88 ? 3.053 15.786 60.210 1.00 17.53 689 LEU A N 1
ATOM 702 C CA . LEU A 1 88 ? 3.573 16.283 61.499 1.00 18.11 689 LEU A CA 1
ATOM 703 C C . LEU A 1 88 ? 4.927 15.724 61.773 1.00 18.52 689 LEU A C 1
ATOM 704 O O . LEU A 1 88 ? 5.814 16.473 62.186 1.00 19.39 689 LEU A O 1
ATOM 709 N N . LEU A 1 89 ? 5.146 14.438 61.488 1.00 18.58 690 LEU A N 1
ATOM 710 C CA . LEU A 1 89 ? 6.459 13.850 61.674 1.00 19.02 690 LEU A CA 1
ATOM 711 C C . LEU A 1 89 ? 7.473 14.465 60.728 1.00 18.69 690 LEU A C 1
ATOM 712 O O . LEU A 1 89 ? 8.613 14.715 61.138 1.00 18.59 690 LEU A O 1
ATOM 717 N N . LYS A 1 90 ? 7.082 14.799 59.507 1.00 18.34 691 LYS A N 1
ATOM 718 C CA . LYS A 1 90 ? 8.006 15.506 58.587 1.00 18.27 691 LYS A CA 1
ATOM 719 C C . LYS A 1 90 ? 8.439 16.903 59.107 1.00 18.90 691 LYS A C 1
ATOM 720 O O . LYS A 1 90 ? 9.631 17.300 59.029 1.00 18.55 691 LYS A O 1
ATOM 726 N N . TRP A 1 91 ? 7.469 17.673 59.587 1.00 20.59 692 TRP A N 1
ATOM 727 C CA . TRP A 1 91 ? 7.760 18.954 60.229 1.00 21.59 692 TRP A CA 1
ATOM 728 C C . TRP A 1 91 ? 8.733 18.784 61.405 1.00 20.83 692 TRP A C 1
ATOM 729 O O . TRP A 1 91 ? 9.647 19.575 61.549 1.00 20.75 692 TRP A O 1
ATOM 740 N N . CYS A 1 92 ? 8.545 17.767 62.243 1.00 20.09 693 CYS A N 1
ATOM 741 C CA . CYS A 1 92 ? 9.471 17.434 63.316 1.00 21.03 693 CYS A CA 1
ATOM 742 C C . CYS A 1 92 ? 10.876 17.118 62.782 1.00 21.57 693 CYS A C 1
ATOM 743 O O . CYS A 1 92 ? 11.850 17.541 63.408 1.00 20.80 693 CYS A O 1
ATOM 746 N N . THR A 1 93 ? 11.019 16.438 61.626 1.00 20.96 694 THR A N 1
ATOM 747 C CA . THR A 1 93 ? 12.359 16.186 61.112 1.00 21.22 694 THR A CA 1
ATOM 748 C C . THR A 1 93 ? 13.105 17.477 60.778 1.00 22.15 694 THR A C 1
ATOM 749 O O . THR A 1 93 ? 14.333 17.508 60.877 1.00 23.28 694 THR A O 1
ATOM 753 N N . LEU A 1 94 ? 12.383 18.527 60.353 1.00 22.65 695 LEU A N 1
ATOM 754 C CA . LEU A 1 94 ? 12.985 19.836 60.059 1.00 23.11 695 LEU A CA 1
ATOM 755 C C . LEU A 1 94 ? 13.608 20.424 61.329 1.00 23.99 695 LEU A C 1
ATOM 756 O O . LEU A 1 94 ? 14.719 21.001 61.287 1.00 22.85 695 LEU A O 1
ATOM 761 N N . ARG A 1 95 ? 12.907 20.247 62.445 1.00 24.62 696 ARG A N 1
ATOM 762 C CA . ARG A 1 95 ? 13.426 20.580 63.775 1.00 26.26 696 ARG A CA 1
ATOM 763 C C . ARG A 1 95 ? 14.618 19.785 64.204 1.00 27.08 696 ARG A C 1
ATOM 764 O O . ARG A 1 95 ? 15.383 20.266 65.014 1.00 29.16 696 ARG A O 1
ATOM 772 N N . PHE A 1 96 ? 14.836 18.596 63.668 1.00 27.22 697 PHE A N 1
ATOM 773 C CA . PHE A 1 96 ? 16.060 17.840 63.966 1.00 27.07 697 PHE A CA 1
ATOM 774 C C . PHE A 1 96 ? 17.350 18.462 63.432 1.00 29.26 697 PHE A C 1
ATOM 775 O O . PHE A 1 96 ? 18.436 18.067 63.852 1.00 30.04 697 PHE A O 1
ATOM 783 N N . PHE A 1 97 ? 17.255 19.426 62.524 1.00 30.27 698 PHE A N 1
ATOM 784 C CA . PHE A 1 97 ? 18.443 20.030 61.923 1.00 32.25 698 PHE A CA 1
ATOM 785 C C . PHE A 1 97 ? 18.895 21.340 62.629 1.00 35.51 698 PHE A C 1
ATOM 786 O O . PHE A 1 97 ? 20.028 21.795 62.476 1.00 36.95 698 PHE A O 1
ATOM 794 N N . GLU A 1 98 ? 18.007 21.913 63.419 1.00 38.35 699 GLU A N 1
ATOM 795 C CA . GLU A 1 98 ? 18.316 23.045 64.251 1.00 41.89 699 GLU A CA 1
ATOM 796 C C . GLU A 1 98 ? 18.923 22.636 65.594 1.00 44.08 699 GLU A C 1
ATOM 797 O O . GLU A 1 98 ? 18.703 21.533 66.091 1.00 44.91 699 GLU A O 1
ATOM 803 N N . THR A 1 99 ? 19.709 23.520 66.187 1.00 46.84 700 THR A N 1
ATOM 804 C CA . THR A 1 99 ? 20.242 23.286 67.537 1.00 48.42 700 THR A CA 1
ATOM 805 C C . THR A 1 99 ? 19.489 24.259 68.437 1.00 48.79 700 THR A C 1
ATOM 806 O O . THR A 1 99 ? 19.627 25.488 68.320 1.00 49.89 700 THR A O 1
ATOM 810 N N . ASN A 1 100 ? 18.643 23.709 69.292 1.00 48.37 701 ASN A N 1
ATOM 811 C CA . ASN A 1 100 ? 17.835 24.483 70.190 1.00 47.67 701 ASN A CA 1
ATOM 812 C C . ASN A 1 100 ? 17.203 23.419 71.059 1.00 47.13 701 ASN A C 1
ATOM 813 O O . ASN A 1 100 ? 16.214 22.808 70.666 1.00 47.65 701 ASN A O 1
ATOM 818 N N . PRO A 1 101 ? 17.823 23.139 72.217 1.00 45.84 702 PRO A N 1
ATOM 819 C CA . PRO A 1 101 ? 17.389 22.080 73.140 1.00 44.12 702 PRO A CA 1
ATOM 820 C C . PRO A 1 101 ? 15.978 22.211 73.698 1.00 42.23 702 PRO A C 1
ATOM 821 O O . PRO A 1 101 ? 15.318 21.204 73.939 1.00 41.79 702 PRO A O 1
ATOM 825 N N . ALA A 1 102 ? 15.510 23.432 73.917 1.00 40.72 703 ALA A N 1
ATOM 826 C CA . ALA A 1 102 ? 14.142 23.618 74.428 1.00 38.27 703 ALA A CA 1
ATOM 827 C C . ALA A 1 102 ? 13.079 23.159 73.424 1.00 36.00 703 ALA A C 1
ATOM 828 O O . ALA A 1 102 ? 12.119 22.436 73.781 1.00 34.59 703 ALA A O 1
ATOM 830 N N . ALA A 1 103 ? 13.242 23.596 72.182 1.00 33.44 704 ALA A N 1
ATOM 831 C CA . ALA A 1 103 ? 12.385 23.136 71.108 1.00 31.69 704 ALA A CA 1
ATOM 832 C C . ALA A 1 103 ? 12.513 21.625 70.951 1.00 30.64 704 ALA A C 1
ATOM 833 O O . ALA A 1 103 ? 11.506 20.940 70.874 1.00 30.32 704 ALA A O 1
ATOM 835 N N . LEU A 1 104 ? 13.732 21.081 70.999 1.00 30.39 705 LEU A N 1
ATOM 836 C CA . LEU A 1 104 ? 13.904 19.620 70.803 1.00 28.99 705 LEU A CA 1
ATOM 837 C C . LEU A 1 104 ? 13.130 18.779 71.797 1.00 28.26 705 LEU A C 1
ATOM 838 O O . LEU A 1 104 ? 12.481 17.830 71.397 1.00 26.55 705 LEU A O 1
ATOM 843 N N . ILE A 1 105 ? 13.201 19.103 73.095 1.00 27.73 706 ILE A N 1
ATOM 844 C CA . ILE A 1 105 ? 12.387 18.419 74.098 1.00 27.62 706 ILE A CA 1
ATOM 845 C C . ILE A 1 105 ? 10.912 18.341 73.706 1.00 26.07 706 ILE A C 1
ATOM 846 O O . ILE A 1 105 ? 10.285 17.273 73.849 1.00 25.91 706 ILE A O 1
ATOM 851 N N . LYS A 1 106 ? 10.338 19.454 73.254 1.00 25.98 707 LYS A N 1
ATOM 852 C CA . LYS A 1 106 ? 8.910 19.471 72.922 1.00 26.70 707 LYS A CA 1
ATOM 853 C C . LYS A 1 106 ? 8.609 18.774 71.597 1.00 25.18 707 LYS A C 1
ATOM 854 O O . LYS A 1 106 ? 7.508 18.265 71.410 1.00 24.46 707 LYS A O 1
ATOM 860 N N . VAL A 1 107 ? 9.539 18.848 70.649 1.00 23.98 708 VAL A N 1
ATOM 861 C CA . VAL A 1 107 ? 9.392 18.082 69.393 1.00 22.76 708 VAL A CA 1
ATOM 862 C C . VAL A 1 107 ? 9.324 16.606 69.720 1.00 22.68 708 VAL A C 1
ATOM 863 O O . VAL A 1 107 ? 8.447 15.912 69.243 1.00 22.14 708 VAL A O 1
ATOM 867 N N . LEU A 1 108 ? 10.211 16.121 70.599 1.00 22.41 709 LEU A N 1
ATOM 868 C CA . LEU A 1 108 ? 10.232 14.689 70.893 1.00 22.50 709 LEU A CA 1
ATOM 869 C C . LEU A 1 108 ? 9.005 14.247 71.634 1.00 22.66 709 LEU A C 1
ATOM 870 O O . LEU A 1 108 ? 8.549 13.125 71.467 1.00 22.11 709 LEU A O 1
ATOM 875 N N . GLU A 1 109 ? 8.438 15.143 72.444 1.00 23.19 710 GLU A N 1
ATOM 876 C CA . GLU A 1 109 ? 7.184 14.860 73.134 1.00 23.48 710 GLU A CA 1
ATOM 877 C C . GLU A 1 109 ? 6.073 14.720 72.138 1.00 21.62 710 GLU A C 1
ATOM 878 O O . GLU A 1 109 ? 5.250 13.801 72.262 1.00 21.20 710 GLU A O 1
ATOM 884 N N . LEU A 1 110 ? 6.036 15.603 71.138 1.00 21.46 711 LEU A N 1
ATOM 885 C CA . LEU A 1 110 ? 5.056 15.420 70.039 1.00 21.18 711 LEU A CA 1
ATOM 886 C C . LEU A 1 110 ? 5.268 14.106 69.274 1.00 20.64 711 LEU A C 1
ATOM 887 O O . LEU A 1 110 ? 4.292 13.402 68.995 1.00 21.37 711 LEU A O 1
ATOM 892 N N . CYS A 1 111 ? 6.517 13.769 68.946 1.00 19.86 712 CYS A N 1
ATOM 893 C CA . CYS A 1 111 ? 6.816 12.540 68.202 1.00 21.26 712 CYS A CA 1
ATOM 894 C C . CYS A 1 111 ? 6.327 11.341 69.004 1.00 20.96 712 CYS A C 1
ATOM 895 O O . CYS A 1 111 ? 5.717 10.437 68.451 1.00 20.31 712 CYS A O 1
ATOM 898 N N . LYS A 1 112 ? 6.598 11.336 70.311 1.00 21.14 713 LYS A N 1
ATOM 899 C CA . LYS A 1 112 ? 6.152 10.261 71.213 1.00 22.32 713 LYS A CA 1
ATOM 900 C C . LYS A 1 112 ? 4.627 10.051 71.227 1.00 21.29 713 LYS A C 1
ATOM 901 O O . LYS A 1 112 ? 4.140 8.923 71.109 1.00 21.44 713 LYS A O 1
ATOM 907 N N . VAL A 1 113 ? 3.890 11.131 71.332 1.00 21.57 714 VAL A N 1
ATOM 908 C CA . VAL A 1 113 ? 2.439 11.082 71.373 1.00 22.75 714 VAL A CA 1
ATOM 909 C C . VAL A 1 113 ? 1.922 10.511 70.061 1.00 22.03 714 VAL A C 1
ATOM 910 O O . VAL A 1 113 ? 1.017 9.677 70.046 1.00 22.11 714 VAL A O 1
ATOM 914 N N . ILE A 1 114 ? 2.477 10.974 68.944 1.00 21.05 715 ILE A N 1
ATOM 915 C CA . ILE A 1 114 ? 2.045 10.520 67.612 1.00 20.38 715 ILE A CA 1
ATOM 916 C C . ILE A 1 114 ? 2.303 9.012 67.409 1.00 19.30 715 ILE A C 1
ATOM 917 O O . ILE A 1 114 ? 1.395 8.277 67.008 1.00 18.16 715 ILE A O 1
ATOM 922 N N . VAL A 1 115 ? 3.507 8.535 67.719 1.00 19.82 716 VAL A N 1
ATOM 923 C CA . VAL A 1 115 ? 3.819 7.099 67.518 1.00 20.33 716 VAL A CA 1
ATOM 924 C C . VAL A 1 115 ? 3.063 6.179 68.503 1.00 20.17 716 VAL A C 1
ATOM 925 O O . VAL A 1 115 ? 2.666 5.064 68.121 1.00 19.83 716 VAL A O 1
ATOM 929 N N . GLU A 1 116 ? 2.826 6.664 69.726 1.00 20.79 717 GLU A N 1
ATOM 930 C CA . GLU A 1 116 ? 1.876 5.965 70.661 1.00 22.48 717 GLU A CA 1
ATOM 931 C C . GLU A 1 116 ? 0.451 5.867 70.159 1.00 22.21 717 GLU A C 1
ATOM 932 O O . GLU A 1 116 ? -0.131 4.798 70.257 1.00 21.91 717 GLU A O 1
ATOM 938 N N . LEU A 1 117 ? -0.093 6.936 69.556 1.00 21.81 718 LEU A N 1
ATOM 939 C CA . LEU A 1 117 ? -1.415 6.873 68.946 1.00 22.94 718 LEU A CA 1
ATOM 940 C C . LEU A 1 117 ? -1.459 5.963 67.750 1.00 23.51 718 LEU A C 1
ATOM 941 O O . LEU A 1 117 ? -2.430 5.199 67.570 1.00 24.16 718 LEU A O 1
ATOM 946 N N . ILE A 1 118 ? -0.414 5.995 66.914 1.00 22.83 719 ILE A N 1
ATOM 947 C CA . ILE A 1 118 ? -0.318 5.031 65.811 1.00 21.25 719 ILE A CA 1
ATOM 948 C C . ILE A 1 118 ? -0.292 3.610 66.373 1.00 22.02 719 ILE A C 1
ATOM 949 O O . ILE A 1 118 ? -1.063 2.720 65.902 1.00 21.34 719 ILE A O 1
ATOM 954 N N . ARG A 1 119 ? 0.567 3.368 67.371 1.00 21.63 720 ARG A N 1
ATOM 955 C CA . ARG A 1 119 ? 0.644 2.007 67.949 1.00 22.18 720 ARG A CA 1
ATOM 956 C C . ARG A 1 119 ? -0.707 1.556 68.563 1.00 22.40 720 ARG A C 1
ATOM 957 O O . ARG A 1 119 ? -1.246 0.499 68.206 1.00 22.58 720 ARG A O 1
ATOM 965 N N . ASP A 1 120 ? -1.248 2.358 69.480 1.00 23.32 721 ASP A N 1
ATOM 966 C CA . ASP A 1 120 ? -2.526 2.018 70.175 1.00 25.50 721 ASP A CA 1
ATOM 967 C C . ASP A 1 120 ? -3.717 1.802 69.268 1.00 25.87 721 ASP A C 1
ATOM 968 O O . ASP A 1 120 ? -4.586 0.978 69.600 1.00 26.69 721 ASP A O 1
ATOM 973 N N . THR A 1 121 ? -3.793 2.517 68.151 1.00 24.21 722 THR A N 1
ATOM 974 C CA . THR A 1 121 ? -4.931 2.366 67.284 1.00 24.68 722 THR A CA 1
ATOM 975 C C . THR A 1 121 ? -4.665 1.313 66.222 1.00 25.23 722 THR A C 1
ATOM 976 O O . THR A 1 121 ? -5.524 1.066 65.401 1.00 24.86 722 THR A O 1
ATOM 980 N N . GLU A 1 122 ? -3.475 0.697 66.241 1.00 25.43 723 GLU A N 1
ATOM 981 C CA . GLU A 1 122 ? -3.062 -0.202 65.193 1.00 27.38 723 GLU A CA 1
ATOM 982 C C . GLU A 1 122 ? -3.176 0.419 63.804 1.00 26.38 723 GLU A C 1
ATOM 983 O O . GLU A 1 122 ? -3.563 -0.266 62.853 1.00 26.11 723 GLU A O 1
ATOM 989 N N . THR A 1 123 ? -2.826 1.702 63.687 1.00 25.11 724 THR A N 1
ATOM 990 C CA . THR A 1 123 ? -2.831 2.375 62.398 1.00 24.96 724 THR A CA 1
ATOM 991 C C . THR A 1 123 ? -1.623 1.896 61.600 1.00 24.51 724 THR A C 1
ATOM 992 O O . THR A 1 123 ? -0.494 1.926 62.112 1.00 24.27 724 THR A O 1
ATOM 996 N N . PRO A 1 124 ? -1.841 1.428 60.346 1.00 25.65 725 PRO A N 1
ATOM 997 C CA . PRO A 1 124 ? -0.645 1.001 59.593 1.00 25.50 725 PRO A CA 1
ATOM 998 C C . PRO A 1 124 ? 0.251 2.206 59.228 1.00 25.02 725 PRO A C 1
ATOM 999 O O . PRO A 1 124 ? -0.245 3.303 58.931 1.00 25.28 725 PRO A O 1
ATOM 1003 N N . MET A 1 125 ? 1.572 2.016 59.283 1.00 25.35 726 MET A N 1
ATOM 1004 C CA . MET A 1 125 ? 2.520 3.028 58.825 1.00 24.68 726 MET A CA 1
ATOM 1005 C C . MET A 1 125 ? 3.107 2.502 57.508 1.00 25.58 726 MET A C 1
ATOM 1006 O O . MET A 1 125 ? 3.683 1.424 57.519 1.00 25.92 726 MET A O 1
ATOM 1011 N N . SER A 1 126 ? 2.934 3.229 56.391 1.00 24.32 727 SER A N 1
ATOM 1012 C CA . SER A 1 126 ? 3.460 2.837 55.102 1.00 24.12 727 SER A CA 1
ATOM 1013 C C . SER A 1 126 ? 4.983 2.886 55.100 1.00 24.83 727 SER A C 1
ATOM 1014 O O . SER A 1 126 ? 5.599 3.535 55.944 1.00 23.82 727 SER A O 1
ATOM 1017 N N . GLN A 1 127 ? 5.608 2.229 54.139 1.00 25.21 728 GLN A N 1
ATOM 1018 C CA . GLN A 1 127 ? 7.048 2.272 54.017 1.00 28.21 728 GLN A CA 1
ATOM 1019 C C . GLN A 1 127 ? 7.519 3.729 53.827 1.00 25.19 728 GLN A C 1
ATOM 1020 O O . GLN A 1 127 ? 8.554 4.149 54.383 1.00 24.01 728 GLN A O 1
ATOM 1026 N N . GLU A 1 128 ? 6.722 4.508 53.087 1.00 22.89 729 GLU A N 1
ATOM 1027 C CA . GLU A 1 128 ? 7.010 5.903 52.832 1.00 23.12 729 GLU A CA 1
ATOM 1028 C C . GLU A 1 128 ? 7.031 6.731 54.112 1.00 22.20 729 GLU A C 1
ATOM 1029 O O . GLU A 1 128 ? 7.922 7.541 54.277 1.00 20.53 729 GLU A O 1
ATOM 1035 N N . GLU A 1 129 ? 6.027 6.558 54.971 1.00 21.50 730 GLU A N 1
ATOM 1036 C CA . GLU A 1 129 ? 5.982 7.282 56.244 1.00 22.37 730 GLU A CA 1
ATOM 1037 C C . GLU A 1 129 ? 7.132 6.899 57.155 1.00 21.73 730 GLU A C 1
ATOM 1038 O O . GLU A 1 129 ? 7.731 7.778 57.787 1.00 20.71 730 GLU A O 1
ATOM 1044 N N . VAL A 1 130 ? 7.414 5.604 57.243 1.00 21.12 731 VAL A N 1
ATOM 1045 C CA . VAL A 1 130 ? 8.543 5.092 58.040 1.00 22.85 731 VAL A CA 1
ATOM 1046 C C . VAL A 1 130 ? 9.878 5.675 57.590 1.00 21.48 731 VAL A C 1
ATOM 1047 O O . VAL A 1 130 ? 10.672 6.156 58.400 1.00 21.99 731 VAL A O 1
ATOM 1051 N N . SER A 1 131 ? 10.126 5.632 56.297 1.00 21.85 732 SER A N 1
ATOM 1052 C CA . SER A 1 131 ? 11.399 6.070 55.701 1.00 23.02 732 SER A CA 1
ATOM 1053 C C . SER A 1 131 ? 11.557 7.543 55.805 1.00 20.46 732 SER A C 1
ATOM 1054 O O . SER A 1 131 ? 12.658 8.028 55.881 1.00 21.45 732 SER A O 1
ATOM 1057 N N . ALA A 1 132 ? 10.462 8.279 55.738 1.00 19.76 733 ALA A N 1
ATOM 1058 C CA . ALA A 1 132 ? 10.505 9.759 55.893 1.00 18.65 733 ALA A CA 1
ATOM 1059 C C . ALA A 1 132 ? 10.863 10.175 57.316 1.00 19.30 733 ALA A C 1
ATOM 1060 O O . ALA A 1 132 ? 11.351 11.252 57.504 1.00 19.30 733 ALA A O 1
ATOM 1062 N N . PHE A 1 133 ? 10.605 9.347 58.331 1.00 18.70 734 PHE A N 1
ATOM 1063 C CA . PHE A 1 133 ? 10.790 9.805 59.713 1.00 18.79 734 PHE A CA 1
ATOM 1064 C C . PHE A 1 133 ? 12.013 9.187 60.405 1.00 20.27 734 PHE A C 1
ATOM 1065 O O . PHE A 1 133 ? 12.852 9.905 60.976 1.00 19.40 734 PHE A O 1
ATOM 1073 N N . VAL A 1 134 ? 12.085 7.863 60.381 1.00 20.40 735 VAL A N 1
ATOM 1074 C CA . VAL A 1 134 ? 13.052 7.114 61.180 1.00 21.09 735 VAL A CA 1
ATOM 1075 C C . VAL A 1 134 ? 14.504 7.486 60.923 1.00 21.15 735 VAL A C 1
ATOM 1076 O O . VAL A 1 134 ? 15.216 7.663 61.894 1.00 23.23 735 VAL A O 1
ATOM 1080 N N . PRO A 1 135 ? 14.974 7.575 59.654 1.00 21.80 736 PRO A N 1
ATOM 1081 C CA . PRO A 1 135 ? 16.360 7.941 59.422 1.00 21.86 736 PRO A CA 1
ATOM 1082 C C . PRO A 1 135 ? 16.752 9.266 60.050 1.00 22.62 736 PRO A C 1
ATOM 1083 O O . PRO A 1 135 ? 17.939 9.432 60.503 1.00 22.42 736 PRO A O 1
ATOM 1087 N N . TYR A 1 136 ? 15.806 10.201 60.139 1.00 21.45 737 TYR A N 1
ATOM 1088 C CA . TYR A 1 136 ? 16.151 11.495 60.769 1.00 20.72 737 TYR A CA 1
ATOM 1089 C C . TYR A 1 136 ? 16.081 11.419 62.272 1.00 21.05 737 TYR A C 1
ATOM 1090 O O . TYR A 1 136 ? 16.875 12.071 62.946 1.00 21.52 737 TYR A O 1
ATOM 1099 N N . LEU A 1 137 ? 15.134 10.643 62.809 1.00 21.20 738 LEU A N 1
ATOM 1100 C CA . LEU A 1 137 ? 15.053 10.456 64.270 1.00 21.43 738 LEU A CA 1
ATOM 1101 C C . LEU A 1 137 ? 16.340 9.831 64.768 1.00 22.67 738 LEU A C 1
ATOM 1102 O O . LEU A 1 137 ? 16.809 10.176 65.881 1.00 22.88 738 LEU A O 1
ATOM 1107 N N . LEU A 1 138 ? 16.914 8.924 63.972 1.00 22.35 739 LEU A N 1
ATOM 1108 C CA . LEU A 1 138 ? 18.173 8.271 64.351 1.00 22.18 739 LEU A CA 1
ATOM 1109 C C . LEU A 1 138 ? 19.372 9.211 64.440 1.00 21.98 739 LEU A C 1
ATOM 1110 O O . LEU A 1 138 ? 20.332 8.931 65.190 1.00 21.98 739 LEU A O 1
ATOM 1115 N N . LEU A 1 139 ? 19.330 10.345 63.751 1.00 22.33 740 LEU A N 1
ATOM 1116 C CA . LEU A 1 139 ? 20.340 11.363 63.952 1.00 23.04 740 LEU A CA 1
ATOM 1117 C C . LEU A 1 139 ? 20.420 11.840 65.424 1.00 24.63 740 LEU A C 1
ATOM 1118 O O . LEU A 1 139 ? 21.509 12.143 65.939 1.00 24.19 740 LEU A O 1
ATOM 1123 N N . LYS A 1 140 ? 19.271 11.886 66.096 1.00 25.26 741 LYS A N 1
ATOM 1124 C CA . LYS A 1 140 ? 19.148 12.489 67.390 1.00 25.14 741 LYS A CA 1
ATOM 1125 C C . LYS A 1 140 ? 19.574 11.510 68.451 1.00 25.74 741 LYS A C 1
ATOM 1126 O O . LYS A 1 140 ? 19.739 11.900 69.639 1.00 25.09 741 LYS A O 1
ATOM 1132 N N . THR A 1 141 ? 19.754 10.237 68.064 1.00 25.35 742 THR A N 1
ATOM 1133 C CA . THR A 1 141 ? 20.469 9.284 68.938 1.00 25.64 742 THR A CA 1
ATOM 1134 C C . THR A 1 141 ? 21.899 9.740 69.225 1.00 26.08 742 THR A C 1
ATOM 1135 O O . THR A 1 141 ? 22.500 9.287 70.195 1.00 27.57 742 THR A O 1
ATOM 1139 N N . GLY A 1 142 ? 22.449 10.646 68.423 1.00 24.83 743 GLY A N 1
ATOM 1140 C CA . GLY A 1 142 ? 23.778 11.151 68.707 1.00 26.26 743 GLY A CA 1
ATOM 1141 C C . GLY A 1 142 ? 23.786 12.422 69.543 1.00 26.98 743 GLY A C 1
ATOM 1142 O O . GLY A 1 142 ? 24.770 13.140 69.543 1.00 27.43 743 GLY A O 1
ATOM 1143 N N . GLU A 1 143 ? 22.677 12.723 70.206 1.00 27.05 744 GLU A N 1
ATOM 1144 C CA . GLU A 1 143 ? 22.581 13.888 71.079 1.00 29.44 744 GLU A CA 1
ATOM 1145 C C . GLU A 1 143 ? 23.575 13.733 72.281 1.00 30.29 744 GLU A C 1
ATOM 1146 O O . GLU A 1 143 ? 23.762 12.634 72.791 1.00 29.39 744 GLU A O 1
ATOM 1152 N N . ALA A 1 144 ? 24.186 14.841 72.707 1.00 31.61 745 ALA A N 1
ATOM 1153 C CA . ALA A 1 144 ? 25.246 14.808 73.700 1.00 33.22 745 ALA A CA 1
ATOM 1154 C C . ALA A 1 144 ? 24.710 14.592 75.109 1.00 34.11 745 ALA A C 1
ATOM 1155 O O . ALA A 1 144 ? 25.436 14.078 75.967 1.00 34.28 745 ALA A O 1
ATOM 1157 N N . LYS A 1 145 ? 23.439 14.944 75.332 1.00 34.60 746 LYS A N 1
ATOM 1158 C CA . LYS A 1 145 ? 22.812 14.785 76.640 1.00 35.30 746 LYS A CA 1
ATOM 1159 C C . LYS A 1 145 ? 22.152 13.443 76.794 1.00 35.55 746 LYS A C 1
ATOM 1160 O O . LYS A 1 145 ? 21.368 12.999 75.938 1.00 34.84 746 LYS A O 1
ATOM 1166 N N . ASP A 1 146 ? 22.438 12.792 77.909 1.00 35.22 747 ASP A N 1
ATOM 1167 C CA . ASP A 1 146 ? 21.916 11.450 78.169 1.00 35.56 747 ASP A CA 1
ATOM 1168 C C . ASP A 1 146 ? 20.364 11.332 78.224 1.00 34.85 747 ASP A C 1
ATOM 1169 O O . ASP A 1 146 ? 19.771 10.332 77.755 1.00 34.85 747 ASP A O 1
ATOM 1174 N N A ASN A 1 147 ? 19.719 12.339 78.800 0.50 34.41 748 ASN A N 1
ATOM 1175 N N B ASN A 1 147 ? 19.702 12.333 78.789 0.50 34.13 748 ASN A N 1
ATOM 1176 C CA A ASN A 1 147 ? 18.254 12.378 78.857 0.50 34.11 748 ASN A CA 1
ATOM 1177 C CA B ASN A 1 147 ? 18.235 12.313 78.847 0.50 33.54 748 ASN A CA 1
ATOM 1178 C C A ASN A 1 147 ? 17.625 12.529 77.468 0.50 32.77 748 ASN A C 1
ATOM 1179 C C B ASN A 1 147 ? 17.607 12.529 77.459 0.50 32.44 748 ASN A C 1
ATOM 1180 O O A ASN A 1 147 ? 16.539 12.024 77.226 0.50 31.81 748 ASN A O 1
ATOM 1181 O O B ASN A 1 147 ? 16.500 12.076 77.211 0.50 31.50 748 ASN A O 1
ATOM 1190 N N . MET A 1 148 ? 18.316 13.234 76.577 1.00 31.84 749 MET A N 1
ATOM 1191 C CA . MET A 1 148 ? 17.864 13.400 75.223 1.00 31.44 749 MET A CA 1
ATOM 1192 C C . MET A 1 148 ? 17.972 12.081 74.436 1.00 31.14 749 MET A C 1
ATOM 1193 O O . MET A 1 148 ? 17.014 11.710 73.721 1.00 31.20 749 MET A O 1
ATOM 1198 N N . ARG A 1 149 ? 19.077 11.354 74.612 1.00 29.40 750 ARG A N 1
ATOM 1199 C CA . ARG A 1 149 ? 19.217 10.026 74.004 1.00 28.33 750 ARG A CA 1
ATOM 1200 C C . ARG A 1 149 ? 18.165 9.091 74.531 1.00 27.46 750 ARG A C 1
ATOM 1201 O O . ARG A 1 149 ? 17.678 8.256 73.808 1.00 26.66 750 ARG A O 1
ATOM 1209 N N . THR A 1 150 ? 17.794 9.222 75.801 1.00 27.44 751 THR A N 1
ATOM 1210 C CA . THR A 1 150 ? 16.767 8.384 76.367 1.00 27.43 751 THR A CA 1
ATOM 1211 C C . THR A 1 150 ? 15.383 8.600 75.749 1.00 26.75 751 THR A C 1
ATOM 1212 O O . THR A 1 150 ? 14.617 7.657 75.529 1.00 26.00 751 THR A O 1
ATOM 1216 N N . SER A 1 151 ? 15.053 9.853 75.506 1.00 26.31 752 SER A N 1
ATOM 1217 C CA . SER A 1 151 ? 13.746 10.240 74.968 1.00 26.94 752 SER A CA 1
ATOM 1218 C C . SER A 1 151 ? 13.628 9.731 73.543 1.00 24.60 752 SER A C 1
ATOM 1219 O O . SER A 1 151 ? 12.552 9.287 73.121 1.00 24.72 752 SER A O 1
ATOM 1222 N N . VAL A 1 152 ? 14.747 9.806 72.825 1.00 24.55 753 VAL A N 1
ATOM 1223 C CA . VAL A 1 152 ? 14.832 9.314 71.441 1.00 23.31 753 VAL A CA 1
ATOM 1224 C C . VAL A 1 152 ? 14.660 7.799 71.446 1.00 23.52 753 VAL A C 1
ATOM 1225 O O . VAL A 1 152 ? 13.869 7.295 70.648 1.00 23.56 753 VAL A O 1
ATOM 1229 N N . ARG A 1 153 ? 15.296 7.081 72.373 1.00 22.08 754 ARG A N 1
ATOM 1230 C CA . ARG A 1 153 ? 15.171 5.637 72.375 1.00 23.55 754 ARG A CA 1
ATOM 1231 C C . ARG A 1 153 ? 13.802 5.205 72.731 1.00 23.79 754 ARG A C 1
ATOM 1232 O O . ARG A 1 153 ? 13.341 4.185 72.206 1.00 25.10 754 ARG A O 1
ATOM 1240 N N . ASP A 1 154 ? 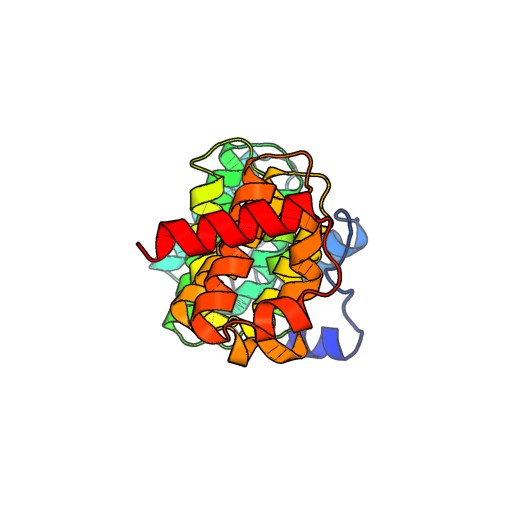13.119 5.938 73.608 1.00 24.20 755 ASP A N 1
ATOM 1241 C CA . ASP A 1 154 ? 11.709 5.605 73.938 1.00 24.39 755 ASP A CA 1
ATOM 1242 C C . ASP A 1 154 ? 10.816 5.707 72.709 1.00 23.61 755 ASP A C 1
ATOM 1243 O O . ASP A 1 154 ? 9.903 4.878 72.542 1.00 23.58 755 ASP A O 1
ATOM 1248 N N . ILE A 1 155 ? 11.060 6.696 71.850 1.00 21.10 756 ILE A N 1
ATOM 1249 C CA . ILE A 1 155 ? 10.293 6.770 70.557 1.00 21.48 756 ILE A CA 1
ATOM 1250 C C . ILE A 1 155 ? 10.686 5.612 69.625 1.00 21.23 756 ILE A C 1
ATOM 1251 O O . ILE A 1 155 ? 9.852 4.989 69.035 1.00 21.86 756 ILE A O 1
ATOM 1256 N N . VAL A 1 156 ? 11.967 5.290 69.534 1.00 21.51 757 VAL A N 1
ATOM 1257 C CA . VAL A 1 156 ? 12.403 4.142 68.748 1.00 21.25 757 VAL A CA 1
ATOM 1258 C C . VAL A 1 156 ? 11.707 2.879 69.244 1.00 22.36 757 VAL A C 1
ATOM 1259 O O . VAL A 1 156 ? 11.337 2.042 68.439 1.00 23.11 757 VAL A O 1
ATOM 1263 N N . ASN A 1 157 ? 11.571 2.690 70.559 1.00 22.86 758 ASN A N 1
ATOM 1264 C CA . ASN A 1 157 ? 10.953 1.465 71.131 1.00 23.65 758 ASN A CA 1
ATOM 1265 C C . ASN A 1 157 ? 9.474 1.329 70.751 1.00 22.99 758 ASN A C 1
ATOM 1266 O O . ASN A 1 157 ? 8.988 0.214 70.492 1.00 23.73 758 ASN A O 1
ATOM 1271 N N . VAL A 1 158 ? 8.755 2.439 70.677 1.00 21.80 759 VAL A N 1
ATOM 1272 C CA . VAL A 1 158 ? 7.360 2.395 70.145 1.00 22.92 759 VAL A CA 1
ATOM 1273 C C . VAL A 1 158 ? 7.312 2.031 68.633 1.00 23.47 759 VAL A C 1
ATOM 1274 O O . VAL A 1 158 ? 6.543 1.153 68.211 1.00 23.24 759 VAL A O 1
ATOM 1278 N N . LEU A 1 159 ? 8.148 2.673 67.826 1.00 22.94 760 LEU A N 1
ATOM 1279 C CA . LEU A 1 159 ? 8.211 2.380 66.410 1.00 23.86 760 LEU A CA 1
ATOM 1280 C C . LEU A 1 159 ? 8.618 0.950 66.122 1.00 24.53 760 LEU A C 1
ATOM 1281 O O . LEU A 1 159 ? 8.171 0.372 65.146 1.00 26.24 760 LEU A O 1
ATOM 1286 N N . SER A 1 160 ? 9.493 0.369 66.938 1.00 25.39 761 SER A N 1
ATOM 1287 C CA . SER A 1 160 ? 9.906 -1.029 66.772 1.00 25.75 761 SER A CA 1
ATOM 1288 C C . SER A 1 160 ? 8.684 -1.914 66.913 1.00 25.75 761 SER A C 1
ATOM 1289 O O . SER A 1 160 ? 8.606 -2.937 66.256 1.00 27.31 761 SER A O 1
ATOM 1292 N N . ASP A 1 161 ? 7.750 -1.561 67.783 1.00 26.14 762 ASP A N 1
ATOM 1293 C CA . ASP A 1 161 ? 6.508 -2.319 67.904 1.00 28.05 762 ASP A CA 1
ATOM 1294 C C . ASP A 1 161 ? 5.623 -2.164 66.699 1.00 27.37 762 ASP A C 1
ATOM 1295 O O . ASP A 1 161 ? 5.041 -3.131 66.283 1.00 28.99 762 ASP A O 1
ATOM 1300 N N . VAL A 1 162 ? 5.491 -0.949 66.169 1.00 25.49 763 VAL A N 1
ATOM 1301 C CA . VAL A 1 162 ? 4.660 -0.669 64.998 1.00 24.99 763 VAL A CA 1
ATOM 1302 C C . VAL A 1 162 ? 5.275 -1.272 63.724 1.00 25.67 763 VAL A C 1
ATOM 1303 O O . VAL A 1 162 ? 4.575 -2.002 62.958 1.00 25.82 763 VAL A O 1
ATOM 1307 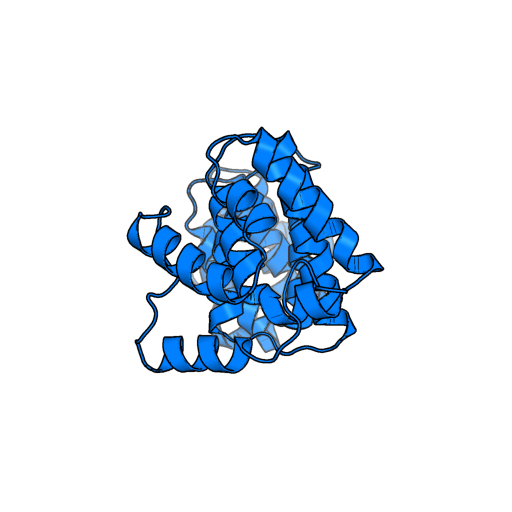N N . VAL A 1 163 ? 6.585 -1.001 63.514 1.00 24.85 764 VAL A N 1
ATOM 1308 C CA . VAL A 1 163 ? 7.304 -1.301 62.262 1.00 24.02 764 VAL A CA 1
ATOM 1309 C C . VAL A 1 163 ? 7.843 -2.736 62.260 1.00 24.95 764 VAL A C 1
ATOM 1310 O O . VAL A 1 163 ? 7.804 -3.416 61.223 1.00 25.55 764 VAL A O 1
ATOM 1314 N N . GLY A 1 164 ? 8.365 -3.193 63.407 1.00 25.12 765 GLY A N 1
ATOM 1315 C CA . GLY A 1 164 ? 8.948 -4.515 63.535 1.00 25.03 765 GLY A CA 1
ATOM 1316 C C . GLY A 1 164 ? 10.439 -4.506 63.259 1.00 25.68 765 GLY A C 1
ATOM 1317 O O . GLY A 1 164 ? 10.924 -3.709 62.446 1.00 25.85 765 GLY A O 1
ATOM 1318 N N . PRO A 1 165 ? 11.195 -5.392 63.938 1.00 26.42 766 PRO A N 1
ATOM 1319 C CA . PRO A 1 165 ? 12.629 -5.499 63.727 1.00 26.40 766 PRO A CA 1
ATOM 1320 C C . PRO A 1 165 ? 13.118 -5.697 62.318 1.00 26.88 766 PRO A C 1
ATOM 1321 O O . PRO A 1 165 ? 14.143 -5.109 61.926 1.00 25.94 766 PRO A O 1
ATOM 1325 N N . LEU A 1 166 ? 12.410 -6.498 61.531 1.00 27.35 767 LEU A N 1
ATOM 1326 C CA . LEU A 1 166 ? 12.866 -6.731 60.174 1.00 28.22 767 LEU A CA 1
ATOM 1327 C C . LEU A 1 166 ? 12.881 -5.485 59.330 1.00 26.88 767 LEU A C 1
ATOM 1328 O O . LEU A 1 166 ? 13.779 -5.303 58.535 1.00 27.38 767 LEU A O 1
ATOM 1333 N N . LYS A 1 167 ? 11.882 -4.626 59.454 1.00 26.74 768 LYS A N 1
ATOM 1334 C CA . LYS A 1 167 ? 11.886 -3.395 58.659 1.00 26.04 768 LYS A CA 1
ATOM 1335 C C . LYS A 1 167 ? 12.670 -2.254 59.314 1.00 25.09 768 LYS A C 1
ATOM 1336 O O . LYS A 1 167 ? 13.071 -1.347 58.617 1.00 26.24 768 LYS A O 1
ATOM 1342 N N . MET A 1 168 ? 12.870 -2.272 60.640 1.00 24.15 769 MET A N 1
ATOM 1343 C CA . MET A 1 168 ? 13.689 -1.265 61.324 1.00 22.32 769 MET A CA 1
ATOM 1344 C C . MET A 1 168 ? 15.190 -1.447 61.116 1.00 22.57 769 MET A C 1
ATOM 1345 O O . MET A 1 168 ? 15.931 -0.474 60.982 1.00 21.56 769 MET A O 1
ATOM 1350 N N . THR A 1 169 ? 15.644 -2.696 61.077 1.00 23.39 770 THR A N 1
ATOM 1351 C CA . THR A 1 169 ? 17.085 -3.013 61.147 1.00 23.10 770 THR A CA 1
ATOM 1352 C C . THR A 1 169 ? 17.889 -2.445 60.009 1.00 23.56 770 THR A C 1
ATOM 1353 O O . THR A 1 169 ? 18.976 -1.931 60.264 1.00 25.01 770 THR A O 1
ATOM 1357 N N . PRO A 1 170 ? 17.384 -2.501 58.748 1.00 24.32 771 PRO A N 1
ATOM 1358 C CA . PRO A 1 170 ? 18.144 -1.872 57.637 1.00 24.16 771 PRO A CA 1
ATOM 1359 C C . PRO A 1 170 ? 18.481 -0.371 57.873 1.00 23.88 771 PRO A C 1
ATOM 1360 O O . PRO A 1 170 ? 19.580 0.109 57.488 1.00 24.56 771 PRO A O 1
ATOM 1364 N N . MET A 1 171 ? 17.566 0.377 58.505 1.00 23.35 772 MET A N 1
ATOM 1365 C CA . MET A 1 171 ? 17.791 1.803 58.796 1.00 21.64 772 MET A CA 1
ATOM 1366 C C . MET A 1 171 ? 18.785 1.922 59.953 1.00 22.22 772 MET A C 1
ATOM 1367 O O . MET A 1 171 ? 19.624 2.817 59.948 1.00 23.04 772 MET A O 1
ATOM 1372 N N . LEU A 1 172 ? 18.672 1.034 60.951 1.00 22.75 773 LEU A N 1
ATOM 1373 C CA . LEU A 1 172 ? 19.629 1.001 62.066 1.00 23.15 773 LEU A CA 1
ATOM 1374 C C . LEU A 1 172 ? 21.023 0.622 61.565 1.00 23.40 773 LEU A C 1
ATOM 1375 O O . LEU A 1 172 ? 22.002 1.252 61.991 1.00 23.26 773 LEU A O 1
ATOM 1380 N N . LEU A 1 173 ? 21.119 -0.341 60.627 1.00 23.55 774 LEU A N 1
ATOM 1381 C CA . LEU A 1 173 ? 22.415 -0.679 59.971 1.00 23.08 774 LEU A CA 1
ATOM 1382 C C . LEU A 1 173 ? 22.961 0.474 59.206 1.00 23.74 774 LEU A C 1
ATOM 1383 O O . LEU A 1 173 ? 24.180 0.789 59.292 1.00 24.43 774 LEU A O 1
ATOM 1388 N N . ASP A 1 174 ? 22.102 1.159 58.466 1.00 25.43 775 ASP A N 1
ATOM 1389 C CA . ASP A 1 174 ? 22.543 2.306 57.680 1.00 27.75 775 ASP A CA 1
ATOM 1390 C C . ASP A 1 174 ? 23.110 3.421 58.563 1.00 26.46 775 ASP A C 1
ATOM 1391 O O . ASP A 1 174 ? 24.080 4.117 58.206 1.00 26.46 775 ASP A O 1
ATOM 1396 N N . ALA A 1 175 ? 22.462 3.613 59.707 1.00 25.58 776 ALA A N 1
ATOM 1397 C CA . ALA A 1 175 ? 22.926 4.569 60.741 1.00 25.83 776 ALA A CA 1
ATOM 1398 C C . ALA A 1 175 ? 24.342 4.340 61.210 1.00 25.12 776 ALA A C 1
ATOM 1399 O O . ALA A 1 175 ? 24.933 5.232 61.712 1.00 26.80 776 ALA A O 1
ATOM 1401 N N . LEU A 1 176 ? 24.880 3.132 61.073 1.00 26.08 777 LEU A N 1
ATOM 1402 C CA . LEU A 1 176 ? 26.253 2.833 61.459 1.00 26.35 777 LEU A CA 1
ATOM 1403 C C . LEU A 1 176 ? 27.286 3.536 60.611 1.00 27.50 777 LEU A C 1
ATOM 1404 O O . LEU A 1 176 ? 28.453 3.611 60.994 1.00 26.92 777 LEU A O 1
ATOM 1409 N N . LYS A 1 177 ? 26.869 4.065 59.461 1.00 28.08 778 LYS A N 1
ATOM 1410 C CA . LYS A 1 177 ? 27.787 4.767 58.574 1.00 29.61 778 LYS A CA 1
ATOM 1411 C C . LYS A 1 177 ? 28.013 6.154 59.084 1.00 29.69 778 LYS A C 1
ATOM 1412 O O . LYS A 1 177 ? 28.868 6.859 58.597 1.00 30.97 778 LYS A O 1
ATOM 1418 N N . SER A 1 178 ? 27.292 6.535 60.119 1.00 29.49 779 SER A N 1
ATOM 1419 C CA . SER A 1 178 ? 27.524 7.848 60.755 1.00 29.43 779 SER A CA 1
ATOM 1420 C C . SER A 1 178 ? 28.942 8.129 61.353 1.00 29.01 779 SER A C 1
ATOM 1421 O O . SER A 1 178 ? 29.592 7.245 61.949 1.00 27.44 779 SER A O 1
ATOM 1424 N N . LYS A 1 179 ? 29.387 9.379 61.224 1.00 29.54 780 LYS A N 1
ATOM 1425 C CA . LYS A 1 179 ? 30.616 9.856 61.890 1.00 30.42 780 LYS A CA 1
ATOM 1426 C C . LYS A 1 179 ? 30.411 10.063 63.386 1.00 28.73 780 LYS A C 1
ATOM 1427 O O . LYS A 1 179 ? 31.363 10.188 64.150 1.00 29.03 780 LYS A O 1
ATOM 1433 N N . ASN A 1 180 ? 29.166 10.135 63.805 1.00 26.72 781 ASN A N 1
ATOM 1434 C CA . ASN A 1 180 ? 28.838 10.430 65.181 1.00 25.51 781 ASN A CA 1
ATOM 1435 C C . ASN A 1 180 ? 28.847 9.105 65.982 1.00 24.38 781 ASN A C 1
ATOM 1436 O O . ASN A 1 180 ? 28.030 8.201 65.744 1.00 22.17 781 ASN A O 1
ATOM 1441 N N . ALA A 1 181 ? 29.813 8.967 66.895 1.00 22.94 782 ALA A N 1
ATOM 1442 C CA . ALA A 1 181 ? 29.971 7.706 67.593 1.00 22.06 782 ALA A CA 1
ATOM 1443 C C . ALA A 1 181 ? 28.796 7.399 68.487 1.00 21.23 782 ALA A C 1
ATOM 1444 O O . ALA A 1 181 ? 28.486 6.224 68.704 1.00 21.41 782 ALA A O 1
ATOM 1446 N N . ARG A 1 182 ? 28.126 8.416 69.023 1.00 21.24 783 ARG A N 1
ATOM 1447 C CA . ARG A 1 182 ? 26.936 8.157 69.868 1.00 21.93 783 ARG A CA 1
ATOM 1448 C C . ARG A 1 182 ? 25.814 7.575 69.045 1.00 21.04 783 ARG A C 1
ATOM 1449 O O . ARG A 1 182 ? 25.131 6.677 69.492 1.00 21.47 783 ARG A O 1
ATOM 1457 N N . GLN A 1 183 ? 25.623 8.093 67.831 1.00 21.97 784 GLN A N 1
ATOM 1458 C CA . GLN A 1 183 ? 24.671 7.466 66.893 1.00 21.06 784 GLN A CA 1
ATOM 1459 C C . GLN A 1 183 ? 25.023 6.019 66.570 1.00 19.46 784 GLN A C 1
ATOM 1460 O O . GLN A 1 183 ? 24.148 5.155 66.623 1.00 20.84 784 GLN A O 1
ATOM 1466 N N . ARG A 1 184 ? 26.268 5.712 66.219 1.00 18.61 785 ARG A N 1
ATOM 1467 C CA . ARG A 1 184 ? 26.618 4.313 65.976 1.00 17.74 785 ARG A CA 1
ATOM 1468 C C . ARG A 1 184 ? 26.353 3.422 67.181 1.00 18.88 785 ARG A C 1
ATOM 1469 O O . ARG A 1 184 ? 25.791 2.315 67.016 1.00 17.65 785 ARG A O 1
ATOM 1477 N N . SER A 1 185 ? 26.761 3.836 68.396 1.00 18.88 786 SER A N 1
ATOM 1478 C CA . SER A 1 185 ? 26.553 2.956 69.530 1.00 19.17 786 SER A CA 1
ATOM 1479 C C . SER A 1 185 ? 25.095 2.827 69.877 1.00 19.80 786 SER A C 1
ATOM 1480 O O . SER A 1 185 ? 24.628 1.727 70.183 1.00 19.25 786 SER A O 1
ATOM 1483 N N . GLU A 1 186 ? 24.340 3.914 69.872 1.00 20.10 787 GLU A N 1
ATOM 1484 C CA . GLU A 1 186 ? 22.904 3.770 70.226 1.00 20.47 787 GLU A CA 1
ATOM 1485 C C . GLU A 1 186 ? 22.118 2.846 69.284 1.00 20.92 787 GLU A C 1
ATOM 1486 O O . GLU A 1 186 ? 21.229 2.109 69.722 1.00 20.44 787 GLU A O 1
ATOM 1492 N N . CYS A 1 187 ? 22.444 2.920 67.984 1.00 21.88 788 CYS A N 1
ATOM 1493 C CA . CYS A 1 187 ? 21.874 2.050 66.960 1.00 22.28 788 CYS A CA 1
ATOM 1494 C C . CYS A 1 187 ? 22.216 0.569 67.118 1.00 21.79 788 CYS A C 1
ATOM 1495 O O . CYS A 1 187 ? 21.306 -0.256 67.024 1.00 20.59 788 CYS A O 1
ATOM 1498 N N . LEU A 1 188 ? 23.474 0.250 67.448 1.00 22.53 789 LEU A N 1
ATOM 1499 C CA . LEU A 1 188 ? 23.869 -1.120 67.825 1.00 21.82 789 LEU A CA 1
ATOM 1500 C C . LEU A 1 188 ? 23.107 -1.654 69.000 1.00 21.43 789 LEU A C 1
ATOM 1501 O O . LEU A 1 188 ? 22.729 -2.831 69.033 1.00 20.53 789 LEU A O 1
ATOM 1506 N N . LEU A 1 189 ? 22.896 -0.822 70.010 1.00 22.61 790 LEU A N 1
ATOM 1507 C CA . LEU A 1 189 ? 22.130 -1.222 71.220 1.00 22.74 790 LEU A CA 1
ATOM 1508 C C . LEU A 1 189 ? 20.692 -1.607 70.881 1.00 21.88 790 LEU A C 1
ATOM 1509 O O . LEU A 1 189 ? 20.149 -2.519 71.478 1.00 22.82 790 LEU A O 1
ATOM 1514 N N . VAL A 1 190 ? 20.059 -0.893 69.966 1.00 21.60 791 VAL A N 1
ATOM 1515 C CA . VAL A 1 190 ? 18.717 -1.299 69.501 1.00 21.71 791 VAL A CA 1
ATOM 1516 C C . VAL A 1 190 ? 18.759 -2.695 68.787 1.00 22.54 791 VAL A C 1
ATOM 1517 O O . VAL A 1 190 ? 17.960 -3.597 69.108 1.00 23.06 791 VAL A O 1
ATOM 1521 N N . ILE A 1 191 ? 19.702 -2.881 67.864 1.00 22.75 792 ILE A N 1
ATOM 1522 C CA . ILE A 1 191 ? 19.911 -4.195 67.258 1.00 23.55 792 ILE A CA 1
ATOM 1523 C C . ILE A 1 191 ? 20.152 -5.244 68.314 1.00 24.54 792 ILE A C 1
ATOM 1524 O O . ILE A 1 191 ? 19.561 -6.314 68.253 1.00 25.62 792 ILE A O 1
ATOM 1529 N N . GLU A 1 192 ? 20.988 -4.969 69.318 1.00 24.08 793 GLU A N 1
ATOM 1530 C CA . GLU A 1 192 ? 21.208 -5.946 70.352 1.00 24.82 793 GLU A CA 1
ATOM 1531 C C . GLU A 1 192 ? 19.879 -6.322 71.044 1.00 25.51 793 GLU A C 1
ATOM 1532 O O . GLU A 1 192 ? 19.598 -7.488 71.316 1.00 25.55 793 GLU A O 1
ATOM 1538 N N . TYR A 1 193 ? 19.040 -5.342 71.324 1.00 26.64 794 TYR A N 1
ATOM 1539 C CA . TYR A 1 193 ? 17.782 -5.594 71.976 1.00 28.36 794 TYR A CA 1
ATOM 1540 C C . TYR A 1 193 ? 16.808 -6.435 71.117 1.00 27.85 794 TYR A C 1
ATOM 1541 O O . TYR A 1 193 ? 16.090 -7.294 71.635 1.00 27.33 794 TYR A O 1
ATOM 1550 N N . TYR A 1 194 ? 16.777 -6.190 69.809 1.00 27.50 795 TYR A N 1
ATOM 1551 C CA . TYR A 1 194 ? 15.981 -7.013 68.888 1.00 27.72 795 TYR A CA 1
ATOM 1552 C C . TYR A 1 194 ? 16.393 -8.492 68.963 1.00 28.24 795 TYR A C 1
ATOM 1553 O O . TYR A 1 194 ? 15.554 -9.420 68.964 1.00 29.25 795 TYR A O 1
ATOM 1562 N N . ILE A 1 195 ? 17.695 -8.724 68.998 1.00 28.97 796 ILE A N 1
ATOM 1563 C CA . ILE A 1 195 ? 18.233 -10.088 68.912 1.00 30.37 796 ILE A CA 1
ATOM 1564 C C . ILE A 1 195 ? 18.045 -10.802 70.234 1.00 32.55 796 ILE A C 1
ATOM 1565 O O . ILE A 1 195 ? 17.611 -11.959 70.259 1.00 33.55 796 ILE A O 1
ATOM 1570 N N . THR A 1 196 ? 18.356 -10.121 71.336 1.00 33.62 797 THR A N 1
ATOM 1571 C CA . THR A 1 196 ? 18.067 -10.666 72.646 1.00 36.34 797 THR A CA 1
ATOM 1572 C C . THR A 1 196 ? 16.581 -11.039 72.819 1.00 37.48 797 THR A C 1
ATOM 1573 O O . THR A 1 196 ? 16.250 -12.030 73.474 1.00 37.55 797 THR A O 1
ATOM 1577 N N . ASN A 1 197 ? 15.670 -10.258 72.258 1.00 38.96 798 ASN A N 1
ATOM 1578 C CA . ASN A 1 197 ? 14.263 -10.513 72.535 1.00 40.70 798 ASN A CA 1
ATOM 1579 C C . ASN A 1 197 ? 13.558 -11.382 71.542 1.00 40.47 798 ASN A C 1
ATOM 1580 O O . ASN A 1 197 ? 12.643 -12.075 71.942 1.00 40.96 798 ASN A O 1
ATOM 1585 N N . ALA A 1 198 ? 13.981 -11.345 70.270 1.00 39.70 799 ALA A N 1
ATOM 1586 C CA . ALA A 1 198 ? 13.327 -12.101 69.210 1.00 38.71 799 ALA A CA 1
ATOM 1587 C C . ALA A 1 198 ? 14.245 -13.072 68.468 1.00 38.27 799 ALA A C 1
ATOM 1588 O O . ALA A 1 198 ? 13.775 -13.803 67.640 1.00 39.39 799 ALA A O 1
ATOM 1590 N N . GLY A 1 199 ? 15.551 -13.071 68.735 1.00 37.39 800 GLY A N 1
ATOM 1591 C CA . GLY A 1 199 ? 16.489 -13.929 68.013 1.00 35.49 800 GLY A CA 1
ATOM 1592 C C . GLY A 1 199 ? 17.082 -13.346 66.742 1.00 34.87 800 GLY A C 1
ATOM 1593 O O . GLY A 1 199 ? 16.656 -12.295 66.227 1.00 34.37 800 GLY A O 1
ATOM 1594 N N . ILE A 1 200 ? 18.078 -14.042 66.215 1.00 34.15 801 ILE A N 1
ATOM 1595 C CA . ILE A 1 200 ? 18.777 -13.593 64.997 1.00 34.12 801 ILE A CA 1
ATOM 1596 C C . ILE A 1 200 ? 18.102 -14.103 63.717 1.00 34.67 801 ILE A C 1
ATOM 1597 O O . ILE A 1 200 ? 18.211 -13.492 62.643 1.00 34.21 801 ILE A O 1
ATOM 1602 N N . SER A 1 201 ? 17.415 -15.230 63.850 1.00 36.06 802 SER A N 1
ATOM 1603 C CA . SER A 1 201 ? 16.792 -15.887 62.688 1.00 38.41 802 SER A CA 1
ATOM 1604 C C . SER A 1 201 ? 15.829 -14.986 61.891 1.00 37.57 802 SER A C 1
ATOM 1605 O O . SER A 1 201 ? 15.915 -14.945 60.642 1.00 37.73 802 SER A O 1
ATOM 1608 N N . PRO A 1 202 ? 14.957 -14.215 62.598 1.00 37.28 803 PRO A N 1
ATOM 1609 C CA . PRO A 1 202 ? 14.072 -13.309 61.832 1.00 36.76 803 PRO A CA 1
ATOM 1610 C C . PRO A 1 202 ? 14.831 -12.259 60.986 1.00 36.61 803 PRO A C 1
ATOM 1611 O O . PRO A 1 202 ? 14.230 -11.677 60.064 1.00 35.73 803 PRO A O 1
ATOM 1615 N N . LEU A 1 203 ? 16.141 -12.071 61.258 1.00 35.10 804 LEU A N 1
ATOM 1616 C CA . LEU A 1 203 ? 16.933 -11.010 60.648 1.00 34.97 804 LEU A CA 1
ATOM 1617 C C . LEU A 1 203 ? 17.955 -11.547 59.659 1.00 36.31 804 LEU A C 1
ATOM 1618 O O . LEU A 1 203 ? 18.772 -10.790 59.114 1.00 35.86 804 LEU A O 1
ATOM 1623 N N . LYS A 1 204 ? 17.892 -12.852 59.394 1.00 38.04 805 LYS A N 1
ATOM 1624 C CA . LYS A 1 204 ? 18.910 -13.511 58.586 1.00 39.44 805 LYS A CA 1
ATOM 1625 C C . LYS A 1 204 ? 19.220 -12.925 57.189 1.00 39.69 805 LYS A C 1
ATOM 1626 O O . LYS A 1 204 ? 20.393 -13.006 56.760 1.00 40.01 805 LYS A O 1
ATOM 1632 N N . SER A 1 205 ? 18.223 -12.345 56.491 1.00 38.27 806 SER A N 1
ATOM 1633 C CA . SER A 1 205 ? 18.459 -11.746 55.142 1.00 37.74 806 SER A CA 1
ATOM 1634 C C . SER A 1 205 ? 19.278 -10.465 55.191 1.00 36.51 806 SER A C 1
ATOM 1635 O O . SER A 1 205 ? 19.755 -9.965 54.146 1.00 35.74 806 SER A O 1
ATOM 1638 N N . LEU A 1 206 ? 19.465 -9.938 56.404 1.00 34.88 807 LEU A N 1
ATOM 1639 C CA . LEU A 1 206 ? 20.082 -8.617 56.574 1.00 33.77 807 LEU A CA 1
ATOM 1640 C C . LEU A 1 206 ? 21.601 -8.615 56.821 1.00 33.06 807 LEU A C 1
ATOM 1641 O O . LEU A 1 206 ? 22.248 -7.552 56.754 1.00 32.94 807 LEU A O 1
ATOM 1646 N N . SER A 1 207 ? 22.193 -9.779 57.060 1.00 31.38 808 SER A N 1
ATOM 1647 C CA . SER A 1 207 ? 23.652 -9.806 57.209 1.00 30.76 808 SER A CA 1
ATOM 1648 C C . SER A 1 207 ? 24.091 -8.916 58.422 1.00 29.10 808 SER A C 1
ATOM 1649 O O . SER A 1 207 ? 25.046 -8.140 58.325 1.00 27.85 808 SER A O 1
ATOM 1652 N N . VAL A 1 208 ? 23.371 -9.057 59.526 1.00 27.25 809 VAL A N 1
ATOM 1653 C CA . VAL A 1 208 ? 23.681 -8.335 60.728 1.00 28.22 809 VAL A CA 1
ATOM 1654 C C . VAL A 1 208 ? 25.093 -8.681 61.229 1.00 27.99 809 VAL A C 1
ATOM 1655 O O . VAL A 1 208 ? 25.886 -7.774 61.460 1.00 28.72 809 VAL A O 1
ATOM 1659 N N . GLU A 1 209 ? 25.416 -9.963 61.372 1.00 28.65 810 GLU A N 1
ATOM 1660 C CA . GLU A 1 209 ? 26.736 -10.367 61.927 1.00 29.33 810 GLU A CA 1
ATOM 1661 C C . GLU A 1 209 ? 27.868 -9.771 61.147 1.00 29.25 810 GLU A C 1
ATOM 1662 O O . GLU A 1 209 ? 28.763 -9.168 61.733 1.00 29.67 810 GLU A O 1
ATOM 1668 N N . LYS A 1 210 ? 27.799 -9.845 59.826 1.00 28.77 811 LYS A N 1
ATOM 1669 C CA . LYS A 1 210 ? 28.863 -9.351 58.983 1.00 30.15 811 LYS A CA 1
ATOM 1670 C C . LYS A 1 210 ? 28.976 -7.834 58.940 1.00 28.96 811 LYS A C 1
ATOM 1671 O O . LYS A 1 210 ? 30.084 -7.291 58.797 1.00 27.92 811 LYS A O 1
ATOM 1677 N N . THR A 1 211 ? 27.830 -7.142 59.007 1.00 27.42 812 THR A N 1
ATOM 1678 C CA . THR A 1 211 ? 27.827 -5.700 58.991 1.00 26.48 812 THR A CA 1
ATOM 1679 C C . THR A 1 211 ? 28.341 -5.141 60.324 1.00 25.57 812 THR A C 1
ATOM 1680 O O . THR A 1 211 ? 29.007 -4.090 60.360 1.00 25.45 812 THR A O 1
ATOM 1684 N N . VAL A 1 212 ? 28.009 -5.845 61.400 1.00 25.03 813 VAL A N 1
ATOM 1685 C CA . VAL A 1 212 ? 28.307 -5.352 62.744 1.00 24.94 813 VAL A CA 1
ATOM 1686 C C . VAL A 1 212 ? 29.774 -5.676 63.134 1.00 25.91 813 VAL A C 1
ATOM 1687 O O . VAL A 1 212 ? 30.451 -4.867 63.778 1.00 25.70 813 VAL A O 1
ATOM 1691 N N . ALA A 1 213 ? 30.251 -6.865 62.748 1.00 26.87 814 ALA A N 1
ATOM 1692 C CA . ALA A 1 213 ? 31.606 -7.326 63.114 1.00 27.61 814 ALA A CA 1
ATOM 1693 C C . ALA A 1 213 ? 32.745 -6.284 62.987 1.00 27.75 814 ALA A C 1
ATOM 1694 O O . ALA A 1 213 ? 33.551 -6.201 63.901 1.00 28.61 814 ALA A O 1
ATOM 1696 N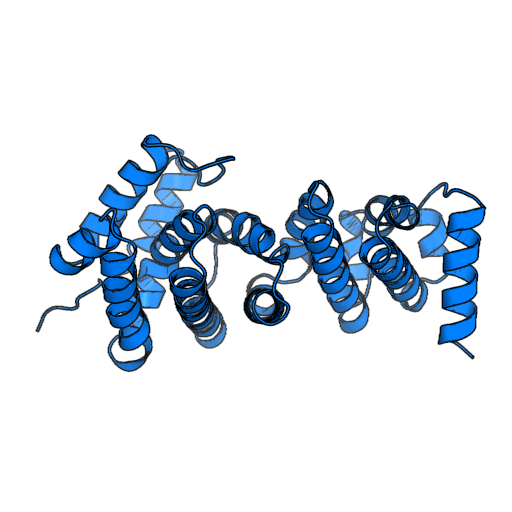 N . PRO A 1 214 ? 32.851 -5.515 61.877 1.00 27.49 815 PRO A N 1
ATOM 1697 C CA . PRO A 1 214 ? 33.949 -4.548 61.838 1.00 26.95 815 PRO A CA 1
ATOM 1698 C C . PRO A 1 214 ? 33.951 -3.520 62.989 1.00 27.07 815 PRO A C 1
ATOM 1699 O O . PRO A 1 214 ? 34.998 -2.900 63.244 1.00 25.53 815 PRO A O 1
ATOM 1703 N N . PHE A 1 215 ? 32.796 -3.316 63.641 1.00 25.48 816 PHE A N 1
ATOM 1704 C CA . PHE A 1 215 ? 32.701 -2.263 64.655 1.00 24.12 816 PHE A CA 1
ATOM 1705 C C . PHE A 1 215 ? 33.271 -2.701 65.997 1.00 24.05 816 PHE A C 1
ATOM 1706 O O . PHE A 1 215 ? 33.377 -1.880 66.912 1.00 24.09 816 PHE A O 1
ATOM 1714 N N . VAL A 1 216 ? 33.675 -3.974 66.109 1.00 22.87 817 VAL A N 1
ATOM 1715 C CA . VAL A 1 216 ? 34.427 -4.433 67.251 1.00 24.26 817 VAL A CA 1
ATOM 1716 C C . VAL A 1 216 ? 35.755 -3.680 67.300 1.00 24.80 817 VAL A C 1
ATOM 1717 O O . VAL A 1 216 ? 36.314 -3.520 68.382 1.00 26.56 817 VAL A O 1
ATOM 1721 N N . GLY A 1 217 ? 36.219 -3.169 66.155 1.00 25.23 818 GLY A N 1
ATOM 1722 C CA . GLY A 1 217 ? 37.451 -2.376 66.020 1.00 24.77 818 GLY A CA 1
ATOM 1723 C C . GLY A 1 217 ? 37.262 -0.872 65.941 1.00 25.12 818 GLY A C 1
ATOM 1724 O O . GLY A 1 217 ? 38.204 -0.137 65.575 1.00 25.16 818 GLY A O 1
ATOM 1725 N N . ASP A 1 218 ? 36.070 -0.378 66.259 1.00 23.87 819 ASP A N 1
ATOM 1726 C CA . ASP A 1 218 ? 35.790 1.045 66.221 1.00 23.89 819 ASP A CA 1
ATOM 1727 C C . ASP A 1 218 ? 36.668 1.767 67.240 1.00 24.75 819 ASP A C 1
ATOM 1728 O O . ASP A 1 218 ? 37.025 1.192 68.281 1.00 25.44 819 ASP A O 1
ATOM 1733 N N . LYS A 1 219 ? 37.011 3.023 66.932 1.00 25.39 820 LYS A N 1
ATOM 1734 C CA . LYS A 1 219 ? 37.804 3.952 67.769 1.00 27.02 820 LYS A CA 1
ATOM 1735 C C . LYS A 1 219 ? 37.133 4.229 69.119 1.00 24.84 820 LYS A C 1
ATOM 1736 O O . LYS A 1 219 ? 37.788 4.515 70.124 1.00 23.43 820 LYS A O 1
ATOM 1742 N N . ASP A 1 220 ? 35.795 4.171 69.128 1.00 23.22 821 ASP A N 1
ATOM 1743 C CA . ASP A 1 220 ? 34.983 4.527 70.269 1.00 21.83 821 ASP A CA 1
ATOM 1744 C C . ASP A 1 220 ? 34.585 3.326 71.135 1.00 21.05 821 ASP A C 1
ATOM 1745 O O . ASP A 1 220 ? 34.067 2.307 70.623 1.00 20.25 821 ASP A O 1
ATOM 1750 N N . VAL A 1 221 ? 34.841 3.413 72.435 1.00 19.86 822 VAL A N 1
ATOM 1751 C CA . VAL A 1 221 ? 34.590 2.272 73.334 1.00 20.64 822 VAL A CA 1
ATOM 1752 C C . VAL A 1 221 ? 33.113 1.866 73.417 1.00 20.08 822 VAL A C 1
ATOM 1753 O O . VAL A 1 221 ? 32.786 0.674 73.594 1.00 19.44 822 VAL A O 1
ATOM 1757 N N . ASN A 1 222 ? 32.197 2.824 73.314 1.00 21.07 823 ASN A N 1
ATOM 1758 C CA . ASN A 1 222 ? 30.779 2.451 73.438 1.00 20.96 823 ASN A CA 1
ATOM 1759 C C . ASN A 1 222 ? 30.339 1.683 72.205 1.00 20.13 823 ASN A C 1
ATOM 1760 O O . ASN A 1 222 ? 29.532 0.768 72.328 1.00 21.49 823 ASN A O 1
ATOM 1765 N N . VAL A 1 223 ? 30.844 2.061 71.035 1.00 20.17 824 VAL A N 1
ATOM 1766 C CA . VAL A 1 223 ? 30.557 1.350 69.784 1.00 19.93 824 VAL A CA 1
ATOM 1767 C C . VAL A 1 223 ? 31.123 -0.063 69.842 1.00 21.15 824 VAL A C 1
ATOM 1768 O O . VAL A 1 223 ? 30.402 -1.063 69.579 1.00 21.78 824 VAL A O 1
ATOM 1772 N N . ARG A 1 224 ? 32.391 -0.174 70.247 1.00 20.74 825 ARG A N 1
ATOM 1773 C CA . ARG A 1 224 ? 33.029 -1.505 70.378 1.00 21.76 825 ARG A CA 1
ATOM 1774 C C . ARG A 1 224 ? 32.267 -2.389 71.296 1.00 21.26 825 ARG A C 1
ATOM 1775 O O . ARG A 1 224 ? 32.050 -3.519 70.960 1.00 22.38 825 ARG A O 1
ATOM 1783 N N . ASN A 1 225 ? 31.919 -1.899 72.494 1.00 21.79 826 ASN A N 1
ATOM 1784 C CA . ASN A 1 225 ? 31.225 -2.724 73.477 1.00 21.61 826 ASN A CA 1
ATOM 1785 C C . ASN A 1 225 ? 29.845 -3.208 72.986 1.00 21.43 826 ASN A C 1
ATOM 1786 O O . ASN A 1 225 ? 29.466 -4.338 73.192 1.00 20.80 826 ASN A O 1
ATOM 1791 N N . ALA A 1 226 ? 29.106 -2.330 72.319 1.00 22.71 827 ALA A N 1
ATOM 1792 C CA . ALA A 1 226 ? 27.763 -2.662 71.784 1.00 22.32 827 ALA A CA 1
ATOM 1793 C C . ALA A 1 226 ? 27.926 -3.642 70.603 1.00 21.73 827 ALA A C 1
ATOM 1794 O O . ALA A 1 226 ? 27.104 -4.570 70.470 1.00 20.96 827 ALA A O 1
ATOM 1796 N N . ALA A 1 227 ? 28.978 -3.463 69.780 1.00 20.49 828 ALA A N 1
ATOM 1797 C CA . ALA A 1 227 ? 29.201 -4.365 68.632 1.00 21.90 828 ALA A CA 1
ATOM 1798 C C . ALA A 1 227 ? 29.515 -5.749 69.131 1.00 22.97 828 ALA A C 1
ATOM 1799 O O . ALA A 1 227 ? 28.951 -6.732 68.607 1.00 24.04 828 ALA A O 1
ATOM 1801 N N . ILE A 1 228 ? 30.389 -5.836 70.148 1.00 22.69 829 ILE A N 1
ATOM 1802 C CA . ILE A 1 228 ? 30.685 -7.098 70.812 1.00 22.29 829 ILE A CA 1
ATOM 1803 C C . ILE A 1 228 ? 29.388 -7.682 71.328 1.00 22.57 829 ILE A C 1
ATOM 1804 O O . ILE A 1 228 ? 29.128 -8.866 71.078 1.00 22.12 829 ILE A O 1
ATOM 1809 N N . ASN A 1 229 ? 28.568 -6.895 72.034 1.00 21.02 830 ASN A N 1
ATOM 1810 C CA . ASN A 1 229 ? 27.339 -7.470 72.575 1.00 21.11 830 ASN A CA 1
ATOM 1811 C C . ASN A 1 229 ? 26.261 -7.906 71.564 1.00 21.18 830 ASN A C 1
ATOM 1812 O O . ASN A 1 229 ? 25.508 -8.827 71.836 1.00 21.74 830 ASN A O 1
ATOM 1817 N N . VAL A 1 230 ? 26.218 -7.287 70.402 1.00 21.90 831 VAL A N 1
ATOM 1818 C CA . VAL A 1 230 ? 25.400 -7.786 69.294 1.00 22.77 831 VAL A CA 1
ATOM 1819 C C . VAL A 1 230 ? 25.855 -9.207 68.870 1.00 22.88 831 VAL A C 1
ATOM 1820 O O . VAL A 1 230 ? 25.024 -10.125 68.745 1.00 23.60 831 VAL A O 1
ATOM 1824 N N . LEU A 1 231 ? 27.156 -9.421 68.692 1.00 23.15 832 LEU A N 1
ATOM 1825 C CA . LEU A 1 231 ? 27.679 -10.713 68.236 1.00 23.71 832 LEU A CA 1
ATOM 1826 C C . LEU A 1 231 ? 27.491 -11.820 69.250 1.00 24.53 832 LEU A C 1
ATOM 1827 O O . LEU A 1 231 ? 27.174 -12.968 68.876 1.00 25.51 832 LEU A O 1
ATOM 1832 N N . VAL A 1 232 ? 27.647 -11.493 70.529 1.00 25.70 833 VAL A N 1
ATOM 1833 C CA . VAL A 1 232 ? 27.321 -12.393 71.664 1.00 26.98 833 VAL A CA 1
ATOM 1834 C C . VAL A 1 232 ? 25.836 -12.768 71.733 1.00 28.77 833 VAL A C 1
ATOM 1835 O O . VAL A 1 232 ? 25.493 -13.931 72.047 1.00 28.69 833 VAL A O 1
ATOM 1839 N N . ALA A 1 233 ? 24.948 -11.788 71.494 1.00 29.07 834 ALA A N 1
ATOM 1840 C CA . ALA A 1 233 ? 23.497 -12.039 71.450 1.00 29.94 834 ALA A CA 1
ATOM 1841 C C . ALA A 1 233 ? 23.166 -13.012 70.298 1.00 30.14 834 ALA A C 1
ATOM 1842 O O . ALA A 1 233 ? 22.340 -13.912 70.465 1.00 31.08 834 ALA A O 1
ATOM 1844 N N . CYS A 1 234 ? 23.822 -12.843 69.157 1.00 29.79 835 CYS A N 1
ATOM 1845 C CA . CYS A 1 234 ? 23.703 -13.756 67.995 1.00 30.28 835 CYS A CA 1
ATOM 1846 C C . CYS A 1 234 ? 24.209 -15.159 68.354 1.00 31.50 835 CYS A C 1
ATOM 1847 O O . CYS A 1 234 ? 23.536 -16.167 68.144 1.00 32.41 835 CYS A O 1
ATOM 1850 N N . PHE A 1 235 ? 25.399 -15.220 68.929 1.00 32.47 836 PHE A N 1
ATOM 1851 C CA . PHE A 1 235 ? 25.961 -16.465 69.377 1.00 33.32 836 PHE A CA 1
ATOM 1852 C C . PHE A 1 235 ? 24.973 -17.230 70.250 1.00 34.13 836 PHE A C 1
ATOM 1853 O O . PHE A 1 235 ? 24.757 -18.428 70.064 1.00 33.61 836 PHE A O 1
ATOM 1861 N N . LYS A 1 236 ? 24.379 -16.562 71.222 1.00 34.63 837 LYS A N 1
ATOM 1862 C CA . LYS A 1 236 ? 23.444 -17.243 72.095 1.00 36.79 837 LYS A CA 1
ATOM 1863 C C . LYS A 1 236 ? 22.350 -18.017 71.343 1.00 37.89 837 LYS A C 1
ATOM 1864 O O . LYS A 1 236 ? 21.888 -19.061 71.829 1.00 39.36 837 LYS A O 1
ATOM 1870 N N . PHE A 1 237 ? 21.907 -17.498 70.202 1.00 37.94 838 PHE A N 1
ATOM 1871 C CA . PHE A 1 237 ? 20.874 -18.156 69.384 1.00 39.17 838 PHE A CA 1
ATOM 1872 C C . PHE A 1 237 ? 21.406 -19.148 68.338 1.00 39.56 838 PHE A C 1
ATOM 1873 O O . PHE A 1 237 ? 20.815 -20.186 68.118 1.00 41.00 838 PHE A O 1
ATOM 1881 N N . GLU A 1 238 ? 22.537 -18.865 67.721 1.00 39.29 839 GLU A N 1
ATOM 1882 C CA . GLU A 1 238 ? 22.969 -19.641 66.587 1.00 38.42 839 GLU A CA 1
ATOM 1883 C C . GLU A 1 238 ? 24.382 -20.223 66.783 1.00 38.71 839 GLU A C 1
ATOM 1884 O O . GLU A 1 238 ? 24.948 -20.778 65.827 1.00 38.56 839 GLU A O 1
ATOM 1890 N N . GLY A 1 239 ? 24.952 -20.106 67.996 1.00 38.70 840 GLY A N 1
ATOM 1891 C CA . GLY A 1 239 ? 26.343 -20.576 68.255 1.00 38.67 840 GLY A CA 1
ATOM 1892 C C . GLY A 1 239 ? 27.338 -20.240 67.154 1.00 39.00 840 GLY A C 1
ATOM 1893 O O . GLY A 1 239 ? 27.318 -19.133 66.621 1.00 38.85 840 GLY A O 1
ATOM 1894 N N . ASP A 1 240 ? 28.194 -21.200 66.784 1.00 39.58 841 ASP A N 1
ATOM 1895 C CA . ASP A 1 240 ? 29.304 -21.001 65.809 1.00 40.99 841 ASP A CA 1
ATOM 1896 C C . ASP A 1 240 ? 28.942 -20.542 64.415 1.00 40.04 841 ASP A C 1
ATOM 1897 O O . ASP A 1 240 ? 29.842 -20.151 63.652 1.00 40.31 841 ASP A O 1
ATOM 1902 N N . GLN A 1 241 ? 27.662 -20.660 64.042 1.00 39.58 842 GLN A N 1
ATOM 1903 C CA . GLN A 1 241 ? 27.127 -19.991 62.853 1.00 39.14 842 GLN A CA 1
ATOM 1904 C C . GLN A 1 241 ? 27.385 -18.485 62.917 1.00 37.35 842 GLN A C 1
ATOM 1905 O O . GLN A 1 241 ? 27.646 -17.871 61.893 1.00 37.24 842 GLN A O 1
ATOM 1911 N N . MET A 1 242 ? 27.312 -17.890 64.119 1.00 35.07 843 MET A N 1
ATOM 1912 C CA . MET A 1 242 ? 27.681 -16.459 64.286 1.00 34.28 843 MET A CA 1
ATOM 1913 C C . MET A 1 242 ? 29.002 -16.194 63.608 1.00 33.85 843 MET A C 1
ATOM 1914 O O . MET A 1 242 ? 29.103 -15.261 62.789 1.00 33.80 843 MET A O 1
ATOM 1919 N N . TRP A 1 243 ? 30.013 -17.022 63.928 1.00 34.30 844 TRP A N 1
ATOM 1920 C CA . TRP A 1 243 ? 31.367 -16.848 63.365 1.00 34.34 844 TRP A CA 1
ATOM 1921 C C . TRP A 1 243 ? 31.367 -17.008 61.849 1.00 35.11 844 TRP A C 1
ATOM 1922 O O . TRP A 1 243 ? 32.052 -16.253 61.149 1.00 34.05 844 TRP A O 1
ATOM 1933 N N . LYS A 1 244 ? 30.601 -17.970 61.325 1.00 37.26 845 LYS A N 1
ATOM 1934 C CA . LYS A 1 244 ? 30.557 -18.156 59.846 1.00 39.26 845 LYS A CA 1
ATOM 1935 C C . LYS A 1 244 ? 29.975 -16.925 59.133 1.00 38.57 845 LYS A C 1
ATOM 1936 O O . LYS A 1 244 ? 30.599 -16.366 58.229 1.00 38.50 845 LYS A O 1
ATOM 1942 N N . ALA A 1 245 ? 28.792 -16.480 59.601 1.00 38.52 846 ALA A N 1
ATOM 1943 C CA . ALA A 1 245 ? 28.116 -15.234 59.167 1.00 37.31 846 ALA A CA 1
ATOM 1944 C C . ALA A 1 245 ? 28.993 -13.961 59.295 1.00 37.16 846 ALA A C 1
ATOM 1945 O O . ALA A 1 245 ? 29.035 -13.113 58.397 1.00 36.67 846 ALA A O 1
ATOM 1947 N N . ALA A 1 246 ? 29.703 -13.808 60.410 1.00 37.73 847 ALA A N 1
ATOM 1948 C CA . ALA A 1 246 ? 30.551 -12.635 60.597 1.00 39.32 847 ALA A CA 1
ATOM 1949 C C . ALA A 1 246 ? 31.694 -12.516 59.589 1.00 40.78 847 ALA A C 1
ATOM 1950 O O . ALA A 1 246 ? 32.142 -11.398 59.263 1.00 41.05 847 ALA A O 1
ATOM 1952 N N . GLY A 1 247 ? 32.211 -13.660 59.132 1.00 42.82 848 GLY A N 1
ATOM 1953 C CA . GLY A 1 247 ? 33.393 -13.669 58.246 1.00 44.12 848 GLY A CA 1
ATOM 1954 C C . GLY A 1 247 ? 34.672 -13.341 58.996 1.00 45.17 848 GLY A C 1
ATOM 1955 O O . GLY A 1 247 ? 34.697 -13.372 60.232 1.00 45.03 848 GLY A O 1
ATOM 1956 N N . ARG A 1 248 ? 35.725 -13.007 58.244 1.00 46.74 849 ARG A N 1
ATOM 1957 C CA . ARG A 1 248 ? 37.093 -12.802 58.786 1.00 47.42 849 ARG A CA 1
ATOM 1958 C C . ARG A 1 248 ? 37.133 -11.608 59.698 1.00 45.13 849 ARG A C 1
ATOM 1959 O O . ARG A 1 248 ? 36.705 -10.542 59.292 1.00 45.50 849 ARG A O 1
ATOM 1967 N N . MET A 1 249 ? 37.643 -11.789 60.917 1.00 43.26 850 MET A N 1
ATOM 1968 C CA . MET A 1 249 ? 37.761 -10.690 61.893 1.00 39.93 850 MET A CA 1
ATOM 1969 C C . MET A 1 249 ? 39.215 -10.595 62.273 1.00 41.29 850 MET A C 1
ATOM 1970 O O . MET A 1 249 ? 39.903 -11.610 62.284 1.00 41.40 850 MET A O 1
ATOM 1975 N N . ALA A 1 250 ? 39.692 -9.401 62.615 1.00 41.39 851 ALA A N 1
ATOM 1976 C CA . ALA A 1 250 ? 41.022 -9.294 63.197 1.00 41.73 851 ALA A CA 1
ATOM 1977 C C . ALA A 1 250 ? 41.121 -10.249 64.383 1.00 42.32 851 ALA A C 1
ATOM 1978 O O . ALA A 1 250 ? 40.161 -10.365 65.164 1.00 41.87 851 ALA A O 1
ATOM 1980 N N . ASP A 1 251 ? 42.263 -10.942 64.527 1.00 42.53 852 ASP A N 1
ATOM 1981 C CA . ASP A 1 251 ? 42.427 -11.946 65.601 1.00 42.81 852 ASP A CA 1
ATOM 1982 C C . ASP A 1 251 ? 42.144 -11.363 66.980 1.00 42.04 852 ASP A C 1
ATOM 1983 O O . ASP A 1 251 ? 41.571 -12.035 67.856 1.00 41.67 852 ASP A O 1
ATOM 1988 N N . LYS A 1 252 ? 42.578 -10.130 67.197 1.00 41.02 853 LYS A N 1
ATOM 1989 C CA . LYS A 1 252 ? 42.410 -9.557 68.514 1.00 41.08 853 LYS A CA 1
ATOM 1990 C C . LYS A 1 252 ? 40.963 -9.145 68.786 1.00 38.91 853 LYS A C 1
ATOM 1991 O O . LYS A 1 252 ? 40.542 -9.189 69.920 1.00 39.16 853 LYS A O 1
ATOM 1997 N N . ASP A 1 253 ? 40.217 -8.774 67.751 1.00 37.09 854 ASP A N 1
ATOM 1998 C CA . ASP A 1 253 ? 38.777 -8.481 67.859 1.00 35.70 854 ASP A CA 1
ATOM 1999 C C . ASP A 1 253 ? 38.040 -9.770 68.205 1.00 34.67 854 ASP A C 1
ATOM 2000 O O . ASP A 1 253 ? 37.207 -9.805 69.099 1.00 34.91 854 ASP A O 1
ATOM 2005 N N . LYS A 1 254 ? 38.380 -10.851 67.527 1.00 33.65 855 LYS A N 1
ATOM 2006 C CA . LYS A 1 254 ? 37.741 -12.116 67.760 1.00 32.95 855 LYS A CA 1
ATOM 2007 C C . LYS A 1 254 ? 37.946 -12.587 69.203 1.00 31.79 855 LYS A C 1
ATOM 2008 O O . LYS A 1 254 ? 36.993 -13.094 69.790 1.00 29.93 855 LYS A O 1
ATOM 2014 N N . SER A 1 255 ? 39.150 -12.402 69.790 1.00 31.04 856 SER A N 1
ATOM 2015 C CA . SER A 1 255 ? 39.396 -12.789 71.207 1.00 31.41 856 SER A CA 1
ATOM 2016 C C . SER A 1 255 ? 38.557 -12.039 72.201 1.00 29.98 856 SER A C 1
ATOM 2017 O O . SER A 1 255 ? 38.133 -12.624 73.214 1.00 30.77 856 SER A O 1
ATOM 2020 N N . LEU A 1 256 ? 38.354 -10.739 71.953 1.00 28.63 857 LEU A N 1
ATOM 2021 C CA . LEU A 1 256 ? 37.450 -9.947 72.809 1.00 27.75 857 LEU A CA 1
ATOM 2022 C C . LEU A 1 256 ? 36.040 -10.523 72.772 1.00 26.93 857 LEU A C 1
ATOM 2023 O O . LEU A 1 256 ? 35.386 -10.678 73.791 1.00 27.40 857 LEU A O 1
ATOM 2028 N N . VAL A 1 257 ? 35.540 -10.817 71.589 1.00 27.43 858 VAL A N 1
ATOM 2029 C CA . VAL A 1 257 ? 34.205 -11.452 71.508 1.00 28.06 858 VAL A CA 1
ATOM 2030 C C . VAL A 1 257 ? 34.182 -12.813 72.227 1.00 29.07 858 VAL A C 1
ATOM 2031 O O . VAL A 1 257 ? 33.248 -13.063 73.010 1.00 29.39 858 VAL A O 1
ATOM 2035 N N . GLU A 1 258 ? 35.209 -13.671 72.021 1.00 30.05 859 GLU A N 1
ATOM 2036 C CA . GLU A 1 258 ? 35.276 -15.000 72.700 1.00 32.49 859 GLU A CA 1
ATOM 2037 C C . GLU A 1 258 ? 35.275 -14.890 74.214 1.00 30.96 859 GLU A C 1
ATOM 2038 O O . GLU A 1 258 ? 34.617 -15.657 74.890 1.00 30.92 859 GLU A O 1
ATOM 2044 N N . GLU A 1 259 ? 36.034 -13.934 74.748 1.00 31.09 860 GLU A N 1
ATOM 2045 C CA . GLU A 1 259 ? 36.100 -13.666 76.183 1.00 30.59 860 GLU A CA 1
ATOM 2046 C C . GLU A 1 259 ? 34.750 -13.178 76.743 1.00 30.57 860 GLU A C 1
ATOM 2047 O O . GLU A 1 259 ? 34.350 -13.562 77.846 1.00 30.22 860 GLU A O 1
ATOM 2053 N N . ARG A 1 260 ? 34.050 -12.315 76.002 1.00 30.30 861 ARG A N 1
ATOM 2054 C CA . ARG A 1 260 ? 32.707 -11.877 76.411 1.00 30.44 861 ARG A CA 1
ATOM 2055 C C . ARG A 1 260 ? 31.737 -13.069 76.481 1.00 30.93 861 ARG A C 1
ATOM 2056 O O . ARG A 1 260 ? 30.966 -13.176 77.450 1.00 31.08 861 ARG A O 1
ATOM 2064 N N . ILE A 1 261 ? 31.771 -13.943 75.461 1.00 31.98 862 ILE A N 1
ATOM 2065 C CA . ILE A 1 261 ? 30.961 -15.185 75.438 1.00 33.14 862 ILE A CA 1
ATOM 2066 C C . ILE A 1 261 ? 31.315 -16.018 76.655 1.00 34.95 862 ILE A C 1
ATOM 2067 O O . ILE A 1 261 ? 30.431 -16.401 77.426 1.00 35.86 862 ILE A O 1
ATOM 2072 N N . LYS A 1 262 ? 32.609 -16.258 76.856 1.00 36.26 863 LYS A N 1
ATOM 2073 C CA . LYS A 1 262 ? 33.061 -17.019 78.005 1.00 38.40 863 LYS A CA 1
ATOM 2074 C C . LYS A 1 262 ? 32.524 -16.433 79.302 1.00 39.16 863 LYS A C 1
ATOM 2075 O O . LYS A 1 262 ? 31.908 -17.135 80.081 1.00 39.72 863 LYS A O 1
ATOM 2081 N N . ARG A 1 263 ? 32.699 -15.134 79.517 1.00 39.98 864 ARG A N 1
ATOM 2082 C CA . ARG A 1 263 ? 32.231 -14.504 80.753 1.00 40.65 864 ARG A CA 1
ATOM 2083 C C . ARG A 1 263 ? 30.714 -14.430 80.981 1.00 42.59 864 ARG A C 1
ATOM 2084 O O . ARG A 1 263 ? 30.270 -14.567 82.130 1.00 42.89 864 ARG A O 1
ATOM 2092 N N . THR A 1 264 ? 29.928 -14.169 79.932 1.00 44.09 865 THR A N 1
ATOM 2093 C CA . THR A 1 264 ? 28.456 -14.081 80.080 1.00 46.11 865 THR A CA 1
ATOM 2094 C C . THR A 1 264 ? 27.800 -15.462 80.356 1.00 48.01 865 THR A C 1
ATOM 2095 O O . THR A 1 264 ? 26.679 -15.529 80.874 1.00 48.97 865 THR A O 1
ATOM 2099 N N . GLY A 1 265 ? 28.501 -16.538 80.004 1.00 49.75 866 GLY A N 1
ATOM 2100 C CA . GLY A 1 265 ? 28.048 -17.895 80.260 1.00 52.42 866 GLY A CA 1
ATOM 2101 C C . GLY A 1 265 ? 28.664 -18.641 81.459 1.00 54.53 866 GLY A C 1
ATOM 2102 O O . GLY A 1 265 ? 28.323 -19.815 81.674 1.00 55.98 866 GLY A O 1
ATOM 2103 N N . VAL A 1 266 ? 29.580 -18.021 82.226 1.00 55.33 867 VAL A N 1
ATOM 2104 C CA . VAL A 1 266 ? 29.971 -18.550 83.554 1.00 55.12 867 VAL A CA 1
ATOM 2105 C C . VAL A 1 266 ? 29.073 -17.920 84.618 1.00 55.46 867 VAL A C 1
ATOM 2106 O O . VAL A 1 266 ? 28.650 -16.758 84.476 1.00 55.47 867 VAL A O 1
#

Sequence (266 aa):
AELLLSDNEDKKQRIKEEKQLKLVKWNFQAPTDEHISQLQTLLGNQAKVSLMSQLFHKDFKQHLAALDSLVRLADTSPRSLLSNSDLLLKWCTLRFFETNPAALIKVLELCKVIVELIRDTETPMSQEEVSAFVPYLLLKTGEAKDNNMRTSVRDIVNVLSDVVGPLKMTPMLLDALKSKNARQRSECLLVIEYYITNAGISPLKSLSVEKTVAPFVGDKDVNVRNAAINVLVACFKFEGDQMWKAAGRMADKDKSLVEERIKRTGV

GO terms:
  GO:0005515 protein binding (F, IPI)
  GO:0000922 spindle pole (C, IDA)
  GO:0005737 cytoplasm (C, IDA)
  GO:0005813 centrosome (C, IDA)
  GO:0009792 embryo development ending in birth or egg hatching (P, IMP)
  GO:0007017 microtubule-based process (P, IMP)
  GO:0000212 meiotic spindle organization (P, IMP)
  GO:1990498 mitotic spindle microtubule (C, IDA)
  GO:0061673 mitotic spindle astral microtubule (C, IDA)
  GO:0007017 microtubule-based process (P, IDA)
  GO:0072687 meiotic spindle (C, EXP)
  GO:0072687 meiotic spindle (C, IDA)
  GO:0000776 kinetochore (C, IDA)
  GO:0009792 embryo development ending in birth or egg hatching (P, IEP)
  GO:0005737 cytoplasm (C, EXP)
  GO:0051231 spindle elongation (P, IMP)
  GO:0007051 spindle organization (P, IMP)

B-factor: mean 30.47, std 10.22, range [14.51, 77.49]

Radius of gyration: 20.38 Å; Cα contacts (8 Å, |Δi|>4): 295; chains: 1; bounding box: 59×53×42 Å

CATH classification: 1.25.10.10

Secondary structure (DSSP, 8-state):
---SB--SSHHHHHHHHHHTT-S--S--SS--HHHHHHHHHHHHTTB-HHHHHHHT-S-HHHHHHHHHHHHHHHHH-HHHHHHTHHHHHHHHHHHTTS--HHHHHHHHHHHHHHHHHHHHTT----HHHHHHHHHHHHHGGG-SSHHHHHHHHHHHHHHHHHH-HHHHHHHHHHGGG-S-HHHHHHHHHHHHHHHHHH-SGGGGGG-HHHHHGGGGG-SSHHHHHHHHHHHHHHHHHHTTHHHHHH----HHHHHHHHHHHHHHT-

Solvent-accessible surface area: 13588 Å² total; per-residue (Å²): 153,146,91,42,0,23,73,56,117,56,28,141,78,13,25,94,44,22,127,93,138,144,26,49,94,10,105,18,170,54,39,59,117,106,18,64,50,32,0,78,88,26,0,38,111,16,11,82,122,66,1,27,65,41,0,43,68,156,52,88,117,56,6,46,36,0,1,67,31,0,32,143,14,31,123,110,17,45,166,0,0,25,14,0,0,7,1,0,3,21,0,0,0,9,21,5,69,85,138,33,90,52,6,15,90,93,0,5,65,0,0,65,32,1,0,50,34,1,85,96,69,154,34,115,26,29,132,33,7,12,53,5,2,0,52,13,0,1,72,24,5,10,43,69,114,94,110,9,43,67,45,0,52,56,1,0,45,8,0,9,104,43,24,19,42,88,128,0,0,59,30,0,20,86,10,4,159,28,194,63,26,112,10,25,8,34,0,0,67,4,0,43,95,6,0,77,108,60,4,2,76,72,2,104,99,40,59,0,6,123,49,0,6,91,42,1,49,20,203,37,92,91,0,73,62,3,0,10,33,0,0,20,8,0,53,172,108,26,25,107,101,0,40,167,38,4,28,234,24,64,117,167,28,74,55,92,0,84,68,63,36,134,160,90,71,150

Foldseek 3Di:
DDDQWDQDQCVVVVVVCVVVVNQDALQDPADDPRNVVSLLVVRVVTGDVQLSCLLPDPPLVSLVVNLVSLLCCLPVPVSRCQSCVLSLLLSLLNVLVDDDVVSLVSSLSNLQSSLVSCLVVVPAQDLRSCNNHVLSLLVQLLPPDPVSVVSSVSSVVSVCNRVPPQSNLVSLLVQCVDPRVSSLLSSLQVLLVNCLVPNCVVNVVPLLLQSLQVQCPPPDPSSVVSSLSNLLSNCVRPNCVSVVSNPDHDPVSVVVSVVVNVVVVD

Nearest PDB structures (foldseek):
  2of3-assembly1_A  TM=1.004E+00  e=3.331E-34  Caenorhabditis elegans
  5vjc-assembly1_A  TM=9.581E-01  e=6.925E-16  Drosophila melanogaster
  5vjc-assembly2_B  TM=9.540E-01  e=1.992E-14  Drosophila melanogaster
  5nr4-assembly2_B  TM=8.512E-01  e=1.518E-05  Homo sapiens
  5dn7-assembly1_A  TM=7.974E-01  e=6.721E-05  Mus musculus